Protein AF-A0A6A6AZP0-F1 (afdb_monomer_lite)

Sequence (251 aa):
MGGHAFSLKYHCPRLAPSLYNEVATRLLKQLQDLFIHAVVPPSAPEKTSFGDVDAIVCLSREADEPDLRNMKDRVKMKMGAVAAGVNKNGVLFLLRVLDGTMALSAPAFVQLDIQLCDAASQLPWTIFTIAYGDLINILKVGLYRSGLSLRPSGLFVRVPPSPEELQATAPTAANGRLLFLSNDVDAVLTFLDLDTLKYHTGFATMDELYGYAAGAKFFDAGTFADIVAGGGRDKRPNWVRFAREWLPQHH

Foldseek 3Di:
DDQCPCVVPAAQAWDFPVLLVVLQVVLQVLLVVFAVDKDFFAEAAPDGTHNATEMEGEHTPDPVDRAQVVCVVVSCVSQVFPDKDADPFHIKTKDWSPDPPDPDVDIYIHIYHYGYDYDPVLVVLQSVCCHNHCLNVLLQQQQVVVQWHDDSRAIWGFDQADPVLVPDPDPCSRRGDTHHDDSPPVVVCVQQVADPVDVVVDDNDLLRSLCRSCSGPRGDLVSLVVQVVVVHDPPGVSVCCSSPPPSVVPD

Radius of gyration: 20.27 Å; chains: 1; bounding box: 52×44×63 Å

pLDDT: mean 88.04, std 11.29, range [42.03, 98.62]

Secondary structure (DSSP, 8-state):
----SSTTTS--PPBPHHHHHHHHHHHHHHHHTTEEEEE-PPPPTT---BSEEEEEEEEESSTT---TTTTHHHHHHHHT-SEEEEETTEEEEEEE---SS---SS--EEEEEEEEES-GGGHHHHHHHHTTTTHHHHHHHHTTTTTEEEETTEEEEEEPPPHHHHHS--TTGGG-EEEEEE--HHHHHHHTT--HHHHHH--SSHHHHHHHHHTSTT--THHHHHHHHTT--TT-HHHHIIIIIIGGGT-

Structure (mmCIF, N/CA/C/O backbone):
data_AF-A0A6A6AZP0-F1
#
_entry.id   AF-A0A6A6AZP0-F1
#
loop_
_atom_site.group_PDB
_atom_site.id
_atom_site.type_symbol
_atom_site.label_atom_id
_atom_site.label_alt_id
_atom_site.label_comp_id
_atom_site.label_asym_id
_atom_site.label_entity_id
_atom_site.label_seq_id
_atom_site.pdbx_PDB_ins_code
_atom_site.Cartn_x
_atom_site.Cartn_y
_atom_site.Cartn_z
_atom_site.occupancy
_atom_site.B_iso_or_equiv
_atom_site.auth_seq_id
_atom_site.auth_comp_id
_atom_site.auth_asym_id
_atom_site.auth_atom_id
_atom_site.pdbx_PDB_model_num
ATOM 1 N N . MET A 1 1 ? 6.798 3.547 9.597 1.00 49.94 1 MET A N 1
ATOM 2 C CA . MET A 1 1 ? 6.441 3.639 11.027 1.00 49.94 1 MET A CA 1
ATOM 3 C C . MET A 1 1 ? 5.271 4.603 11.127 1.00 49.94 1 MET A C 1
ATOM 5 O O . MET A 1 1 ? 5.485 5.794 10.940 1.00 49.94 1 MET A O 1
ATOM 9 N N . GLY A 1 2 ? 4.051 4.079 11.256 1.00 63.28 2 GLY A N 1
ATOM 10 C CA . GLY A 1 2 ? 2.841 4.850 11.559 1.00 63.28 2 GLY A CA 1
ATOM 11 C C . GLY A 1 2 ? 2.441 4.687 13.035 1.00 63.28 2 GLY A C 1
ATOM 12 O O . GLY A 1 2 ? 3.233 4.151 13.818 1.00 63.28 2 GLY A O 1
ATOM 13 N N . GLY A 1 3 ? 1.272 5.198 13.433 1.00 64.19 3 GLY A N 1
ATOM 14 C CA . GLY A 1 3 ? 0.804 5.172 14.833 1.00 64.19 3 GLY A CA 1
ATOM 15 C C . GLY A 1 3 ? 1.233 6.351 15.725 1.00 64.19 3 GLY A C 1
ATOM 16 O O . GLY A 1 3 ? 1.123 6.282 16.947 1.00 64.19 3 GLY A O 1
ATOM 17 N N . HIS A 1 4 ? 1.749 7.440 15.146 1.00 80.75 4 HIS A N 1
ATOM 18 C CA . HIS A 1 4 ? 2.270 8.589 15.906 1.00 80.75 4 HIS A CA 1
ATOM 19 C C . HIS A 1 4 ? 1.291 9.763 16.051 1.00 80.75 4 HIS A C 1
ATOM 21 O O . HIS A 1 4 ? 1.605 10.737 16.734 1.00 80.75 4 HIS A O 1
ATOM 27 N N . ALA A 1 5 ? 0.108 9.715 15.430 1.00 82.56 5 ALA A N 1
ATOM 28 C CA . ALA A 1 5 ? -0.786 10.874 15.385 1.00 82.56 5 ALA A CA 1
ATOM 29 C C . ALA A 1 5 ? -1.316 11.268 16.773 1.00 82.56 5 ALA A C 1
ATOM 31 O O . ALA A 1 5 ? -1.586 12.439 17.029 1.00 82.56 5 ALA A O 1
ATOM 32 N N . PHE A 1 6 ? -1.421 10.297 17.683 1.00 84.94 6 PHE A N 1
ATOM 33 C CA . PHE A 1 6 ? -1.914 10.500 19.045 1.00 84.94 6 PHE A CA 1
ATOM 34 C C . PHE A 1 6 ? -0.852 10.264 20.130 1.00 84.94 6 PHE A C 1
ATOM 36 O O . PHE A 1 6 ? -1.129 10.491 21.309 1.00 84.94 6 PHE A O 1
ATOM 43 N N . SER A 1 7 ? 0.370 9.861 19.761 1.00 83.81 7 SER A N 1
ATOM 44 C CA . SER A 1 7 ? 1.378 9.375 20.715 1.00 83.81 7 SER A CA 1
ATOM 45 C C . SER A 1 7 ? 1.951 10.454 21.641 1.00 83.81 7 SER A C 1
ATOM 47 O O . SER A 1 7 ? 2.553 10.126 22.654 1.00 83.81 7 SER A O 1
ATOM 49 N N . LEU A 1 8 ? 1.770 11.740 21.318 1.00 85.50 8 LEU A N 1
ATOM 50 C CA . LEU A 1 8 ? 2.161 12.847 22.205 1.00 85.50 8 LEU A CA 1
ATOM 51 C C . LEU A 1 8 ? 1.249 12.976 23.432 1.00 85.50 8 LEU A C 1
ATOM 53 O O . LEU A 1 8 ? 1.670 13.509 24.454 1.00 85.50 8 LEU A O 1
ATOM 57 N N . LYS A 1 9 ? -0.006 12.525 23.324 1.00 86.50 9 LYS A N 1
ATOM 58 C CA . LYS A 1 9 ? -1.030 12.682 24.369 1.00 86.50 9 LYS A CA 1
ATOM 59 C C . LYS A 1 9 ? -1.465 11.351 24.981 1.00 86.50 9 LYS A C 1
ATOM 61 O O . LYS A 1 9 ? -1.935 11.332 26.115 1.00 86.50 9 LYS A O 1
ATOM 66 N N . TYR A 1 10 ? -1.331 10.256 24.241 1.00 86.38 10 TYR A N 1
ATOM 67 C CA . TYR A 1 10 ? -1.818 8.942 24.639 1.00 86.38 10 TYR A CA 1
ATOM 68 C C . TYR A 1 10 ? -0.700 7.906 24.588 1.00 86.38 10 TYR A C 1
ATOM 70 O O . TYR A 1 10 ? 0.164 7.942 23.712 1.00 86.38 10 TYR A O 1
ATOM 78 N N . HIS A 1 11 ? -0.742 6.955 25.521 1.00 88.62 11 HIS A N 1
ATOM 79 C CA . HIS A 1 11 ? 0.141 5.799 25.490 1.00 88.62 11 HIS A CA 1
ATOM 80 C C . HIS A 1 11 ? -0.319 4.833 24.389 1.00 88.62 11 HIS A C 1
ATOM 82 O O . HIS A 1 11 ? -1.277 4.080 24.573 1.00 88.62 11 HIS A O 1
ATOM 88 N N . CYS A 1 12 ? 0.359 4.887 23.243 1.00 88.19 12 CYS A N 1
ATOM 89 C CA . CYS A 1 12 ? 0.112 4.026 22.087 1.00 88.19 12 CYS A CA 1
ATOM 90 C C . CYS A 1 12 ? 1.249 2.999 21.947 1.00 88.19 12 CYS A C 1
ATOM 92 O O . CYS A 1 12 ? 2.192 3.241 21.185 1.00 88.19 12 CYS A O 1
ATOM 94 N N . PRO A 1 13 ? 1.240 1.898 22.724 1.00 87.94 13 PRO A N 1
ATOM 95 C CA . PRO A 1 13 ? 2.276 0.882 22.620 1.00 87.94 13 PRO A CA 1
ATOM 96 C C . PRO A 1 13 ? 2.197 0.167 21.272 1.00 87.94 13 PRO A C 1
ATOM 98 O O . PRO A 1 13 ? 1.157 0.124 20.613 1.00 87.94 13 PRO A O 1
ATOM 101 N N . ARG A 1 14 ? 3.313 -0.444 20.873 1.00 88.88 14 ARG A N 1
ATOM 102 C CA . ARG A 1 14 ? 3.309 -1.345 19.724 1.00 88.88 14 ARG A CA 1
ATOM 103 C C . ARG A 1 14 ? 2.544 -2.625 20.069 1.00 88.88 14 ARG A C 1
ATOM 105 O O . ARG A 1 14 ? 2.738 -3.179 21.146 1.00 88.88 14 ARG A O 1
ATOM 112 N N . LEU A 1 15 ? 1.732 -3.116 19.140 1.00 88.88 15 LEU A N 1
ATOM 113 C CA . LEU A 1 15 ? 0.964 -4.348 19.291 1.00 88.88 15 LEU A CA 1
ATOM 114 C C . LEU A 1 15 ? 1.774 -5.563 18.840 1.00 88.88 15 LEU A C 1
ATOM 116 O O . LEU A 1 15 ? 2.463 -5.508 17.817 1.00 88.88 15 LEU A O 1
ATOM 120 N N . ALA A 1 16 ? 1.630 -6.664 19.576 1.00 90.94 16 ALA A N 1
ATOM 121 C CA . ALA A 1 16 ? 2.033 -7.991 19.126 1.00 90.94 16 ALA A CA 1
ATOM 122 C C . ALA A 1 16 ? 1.059 -8.516 18.045 1.00 90.94 16 ALA A C 1
ATOM 124 O O . ALA A 1 16 ? -0.083 -8.051 17.985 1.00 90.94 16 ALA A O 1
ATOM 125 N N . PRO A 1 17 ? 1.458 -9.500 17.215 1.00 91.38 17 PRO A N 1
ATOM 126 C CA . PRO A 1 17 ? 0.628 -9.988 16.110 1.00 91.38 17 PRO A CA 1
ATOM 127 C C . PRO A 1 17 ? -0.756 -10.503 16.533 1.00 91.38 17 PRO A C 1
ATOM 129 O O . PRO A 1 17 ? -1.742 -10.213 15.864 1.00 91.38 17 PRO A O 1
ATOM 132 N N . SER A 1 18 ? -0.854 -11.222 17.656 1.00 89.62 18 SER A N 1
ATOM 133 C CA . SER A 1 18 ? -2.131 -11.748 18.163 1.00 89.62 18 SER A CA 1
ATOM 134 C C . SER A 1 18 ? -3.125 -10.630 18.483 1.00 89.62 18 SER A C 1
ATOM 136 O O . SER A 1 18 ? -4.248 -10.643 17.984 1.00 89.62 18 SER A O 1
ATOM 138 N N . LEU A 1 19 ? -2.682 -9.626 19.244 1.00 87.50 19 LEU A N 1
ATOM 139 C CA . LEU A 1 19 ? -3.499 -8.474 19.618 1.00 87.50 19 LEU A CA 1
ATOM 140 C C . LEU A 1 19 ? -3.845 -7.602 18.402 1.00 87.50 19 LEU A C 1
ATOM 142 O O . LEU A 1 19 ? -4.977 -7.140 18.277 1.00 87.50 19 LEU A O 1
ATOM 146 N N . TYR A 1 20 ? -2.900 -7.406 17.476 1.00 91.56 20 TYR A N 1
ATOM 147 C CA . TYR A 1 20 ? -3.172 -6.722 16.209 1.00 91.56 20 TYR A CA 1
ATOM 148 C C . TYR A 1 20 ? -4.298 -7.416 15.431 1.00 91.56 20 TYR A C 1
ATOM 150 O O . TYR A 1 20 ? -5.246 -6.752 15.016 1.00 91.56 20 TYR A O 1
ATOM 158 N N . ASN A 1 21 ? -4.234 -8.744 15.287 1.00 91.44 21 ASN A N 1
ATOM 159 C CA . ASN A 1 21 ? -5.238 -9.521 14.558 1.00 91.44 21 ASN A CA 1
ATOM 160 C C . ASN A 1 21 ? -6.613 -9.481 15.237 1.00 91.44 21 ASN A C 1
ATOM 162 O O . ASN A 1 21 ? -7.632 -9.367 14.552 1.00 91.44 21 ASN A O 1
ATOM 166 N N . GLU A 1 22 ? -6.658 -9.533 16.569 1.00 89.12 22 GLU A N 1
ATOM 167 C CA . GLU A 1 22 ? -7.902 -9.401 17.330 1.00 89.12 22 GLU A CA 1
ATOM 168 C C . GLU A 1 22 ? -8.544 -8.023 17.114 1.00 89.12 22 GLU A C 1
ATOM 170 O O . GLU A 1 22 ? -9.727 -7.920 16.767 1.00 89.12 22 GLU A O 1
ATOM 175 N N . VAL A 1 23 ? -7.749 -6.956 17.249 1.00 88.38 23 VAL A N 1
ATOM 176 C CA . VAL A 1 23 ? -8.202 -5.581 17.016 1.00 88.38 23 VAL A CA 1
ATOM 177 C C . VAL A 1 23 ? -8.671 -5.413 15.570 1.00 88.38 23 VAL A C 1
ATOM 179 O O . VAL A 1 23 ? -9.781 -4.927 15.359 1.00 88.38 23 VAL A O 1
ATOM 182 N N . ALA A 1 24 ? -7.885 -5.855 14.587 1.00 92.00 24 ALA A N 1
ATOM 183 C CA . ALA A 1 24 ? -8.224 -5.775 13.169 1.00 92.00 24 ALA A CA 1
ATOM 184 C C . ALA A 1 24 ? -9.531 -6.515 12.847 1.00 92.00 24 ALA A C 1
ATOM 186 O O . ALA A 1 24 ? -10.402 -5.952 12.188 1.00 92.00 24 ALA A O 1
ATOM 187 N N . THR A 1 25 ? -9.719 -7.729 13.373 1.00 92.06 25 THR A N 1
ATOM 188 C CA . THR A 1 25 ? -10.940 -8.531 13.165 1.00 92.06 25 THR A CA 1
ATOM 189 C C . THR A 1 25 ? -12.173 -7.835 13.736 1.00 92.06 25 THR A C 1
ATOM 191 O O . THR A 1 25 ? -13.203 -7.717 13.067 1.00 92.06 25 THR A O 1
ATOM 194 N N . ARG A 1 26 ? -12.071 -7.332 14.972 1.00 89.25 26 ARG A N 1
ATOM 195 C CA . ARG A 1 26 ? -13.163 -6.604 15.630 1.00 89.25 26 ARG A CA 1
ATOM 196 C C . ARG A 1 26 ? -13.534 -5.334 14.864 1.00 89.25 26 ARG A C 1
ATOM 198 O O . ARG A 1 26 ? -14.717 -5.078 14.646 1.00 89.25 26 ARG A O 1
ATOM 205 N N . LEU A 1 27 ? -12.530 -4.559 14.458 1.00 88.00 27 LEU A N 1
ATOM 206 C CA . LEU A 1 27 ? -12.708 -3.318 13.706 1.00 88.00 27 LEU A CA 1
ATOM 207 C C . LEU A 1 27 ? -13.332 -3.569 12.339 1.00 88.00 27 LEU A C 1
ATOM 209 O O . LEU A 1 27 ? -14.283 -2.889 11.966 1.00 88.00 27 LEU A O 1
ATOM 213 N N . LEU A 1 28 ? -12.842 -4.577 11.620 1.00 92.56 28 LEU A N 1
ATOM 214 C CA . LEU A 1 28 ? -13.352 -4.939 10.307 1.00 92.56 28 LEU A CA 1
ATOM 215 C C . LEU A 1 28 ? -14.853 -5.241 10.361 1.00 92.56 28 LEU A C 1
ATOM 217 O O . LEU A 1 28 ? -15.609 -4.703 9.555 1.00 92.56 28 LEU A O 1
ATOM 221 N N . LYS A 1 29 ? -15.299 -6.006 11.365 1.00 92.12 29 LYS A N 1
ATOM 222 C CA . LYS A 1 29 ? -16.724 -6.293 11.581 1.00 92.12 29 LYS A CA 1
ATOM 223 C C . LYS A 1 29 ? -17.544 -5.019 11.809 1.00 92.12 29 LYS A C 1
ATOM 225 O O . LYS A 1 29 ? -18.606 -4.861 11.221 1.00 92.12 29 LYS A O 1
ATOM 230 N N . GLN A 1 30 ? -17.049 -4.091 12.630 1.00 91.75 30 GLN A N 1
ATOM 231 C CA . GLN A 1 30 ? -17.740 -2.820 12.886 1.00 91.75 30 GLN A CA 1
ATOM 232 C C . GLN A 1 30 ? -17.806 -1.921 11.644 1.00 91.75 30 GLN A C 1
ATOM 234 O O . GLN A 1 30 ? -18.802 -1.229 11.449 1.00 91.75 30 GLN A O 1
ATOM 239 N N . LEU A 1 31 ? -16.766 -1.925 10.807 1.00 92.44 31 LEU A N 1
ATOM 240 C CA . LEU A 1 31 ? -16.740 -1.154 9.564 1.00 92.44 31 LEU A CA 1
ATOM 241 C C . LEU A 1 31 ? -17.665 -1.750 8.498 1.00 92.44 31 LEU A C 1
ATOM 243 O O . LEU A 1 31 ? -18.302 -0.994 7.773 1.00 92.44 31 LEU A O 1
ATOM 247 N N . GLN A 1 32 ? -17.804 -3.076 8.435 1.00 94.12 32 GLN A N 1
ATOM 248 C CA . GLN A 1 32 ? -18.726 -3.753 7.511 1.00 94.12 32 GLN A CA 1
ATOM 249 C C . GLN A 1 32 ? -20.207 -3.443 7.790 1.00 94.12 32 GLN A C 1
ATOM 251 O O . GLN A 1 32 ? -21.024 -3.515 6.868 1.00 94.12 32 GLN A O 1
ATOM 256 N N . ASP A 1 33 ? -20.552 -3.045 9.019 1.00 92.19 33 ASP A N 1
ATOM 257 C CA . ASP A 1 33 ? -21.890 -2.537 9.353 1.00 92.19 33 ASP A CA 1
ATOM 258 C C . ASP A 1 33 ? -22.171 -1.162 8.721 1.00 92.19 33 ASP A C 1
ATOM 260 O O . ASP A 1 33 ? -23.329 -0.818 8.499 1.00 92.19 33 ASP A O 1
ATOM 264 N N . LEU A 1 34 ? -21.130 -0.361 8.460 1.00 91.06 34 LEU A N 1
ATOM 265 C CA . LEU A 1 34 ? -21.243 1.018 7.964 1.00 91.06 34 LEU A CA 1
ATOM 266 C C . LEU A 1 34 ? -20.948 1.135 6.462 1.00 91.06 34 LEU A C 1
ATOM 268 O O . LEU A 1 34 ? -21.502 1.999 5.787 1.00 91.06 34 LEU A O 1
ATOM 272 N N . PHE A 1 35 ? -20.096 0.259 5.931 1.00 92.38 35 PHE A N 1
ATOM 273 C CA . PHE A 1 35 ? -19.616 0.295 4.552 1.00 92.38 35 PHE A CA 1
ATOM 274 C C . PHE A 1 35 ? -19.885 -1.032 3.842 1.00 92.38 35 PHE A C 1
ATOM 276 O O . PHE A 1 35 ? -19.859 -2.105 4.451 1.00 92.38 35 PHE A O 1
ATOM 283 N N . ILE A 1 36 ? -20.144 -0.971 2.534 1.00 92.75 36 ILE A N 1
ATOM 284 C CA . ILE A 1 36 ? -20.329 -2.166 1.702 1.00 92.75 36 ILE A CA 1
ATOM 285 C C . ILE A 1 36 ? -19.023 -2.954 1.639 1.00 92.75 36 ILE A C 1
ATOM 287 O O . ILE A 1 36 ? -19.036 -4.178 1.779 1.00 92.75 36 ILE A O 1
ATOM 291 N N . HIS A 1 37 ? -17.899 -2.251 1.491 1.00 94.25 37 HIS A N 1
ATOM 292 C CA . HIS A 1 37 ? -16.574 -2.846 1.532 1.00 94.25 37 HIS A CA 1
ATOM 293 C C . HIS A 1 37 ? -15.761 -2.258 2.680 1.00 94.25 37 HIS A C 1
ATOM 295 O O . HIS A 1 37 ? -15.653 -1.042 2.833 1.00 94.25 37 HIS A O 1
ATOM 301 N N . ALA A 1 38 ? -15.130 -3.139 3.444 1.00 95.19 38 ALA A N 1
ATOM 302 C CA . ALA A 1 38 ? -14.080 -2.803 4.387 1.00 95.19 38 ALA A CA 1
ATOM 303 C C . ALA A 1 38 ? -13.010 -3.892 4.291 1.00 95.19 38 ALA A C 1
ATOM 305 O O . ALA A 1 38 ? -13.348 -5.075 4.203 1.00 95.19 38 ALA A O 1
ATOM 306 N N . VAL A 1 39 ? -11.739 -3.497 4.269 1.00 95.81 39 VAL A N 1
ATOM 307 C CA . VAL A 1 39 ? -10.588 -4.397 4.135 1.00 95.81 39 VAL A CA 1
ATOM 308 C C . VAL A 1 39 ? -9.448 -3.901 5.014 1.00 95.81 39 VAL A C 1
ATOM 310 O O . VAL A 1 39 ? -9.155 -2.709 5.043 1.00 95.81 39 VAL A O 1
ATOM 313 N N . VAL A 1 40 ? -8.768 -4.834 5.679 1.00 95.75 40 VAL A N 1
ATOM 314 C CA . VAL A 1 40 ? -7.440 -4.616 6.265 1.00 95.75 40 VAL A CA 1
ATOM 315 C C . VAL A 1 40 ? -6.416 -5.212 5.292 1.00 95.75 40 VAL A C 1
ATOM 317 O O . VAL A 1 40 ? -6.441 -6.426 5.078 1.00 95.75 40 VAL A O 1
ATOM 320 N N . PRO A 1 41 ? -5.562 -4.399 4.645 1.00 94.69 41 PRO A N 1
ATOM 321 C CA . PRO A 1 41 ? -4.562 -4.904 3.710 1.00 94.69 41 PRO A CA 1
ATOM 322 C C . PRO A 1 41 ? -3.549 -5.834 4.396 1.00 94.69 41 PRO A C 1
ATOM 324 O O . PRO A 1 41 ? -3.213 -5.617 5.565 1.00 94.69 41 PRO A O 1
ATOM 327 N N . PRO A 1 42 ? -2.984 -6.817 3.672 1.00 94.00 42 PRO A N 1
ATOM 328 C CA . PRO A 1 42 ? -1.895 -7.634 4.190 1.00 94.00 42 PRO A CA 1
ATOM 329 C C . PRO A 1 42 ? -0.711 -6.773 4.639 1.00 94.00 42 PRO A C 1
ATOM 331 O O . PRO A 1 42 ? -0.244 -5.893 3.912 1.00 94.00 42 PRO A O 1
ATOM 334 N N . SER A 1 43 ? -0.195 -7.040 5.836 1.00 93.38 43 SER A N 1
ATOM 335 C CA . SER A 1 43 ? 1.053 -6.435 6.306 1.00 93.38 43 SER A CA 1
ATOM 336 C C . SER A 1 43 ? 2.274 -7.089 5.652 1.00 93.38 43 SER A C 1
ATOM 338 O O . SER A 1 43 ? 2.185 -8.162 5.065 1.00 93.38 43 SER A O 1
ATOM 340 N N . ALA A 1 44 ? 3.436 -6.440 5.762 1.00 92.56 44 ALA A N 1
ATOM 341 C CA . ALA A 1 44 ? 4.701 -7.072 5.390 1.00 92.56 44 ALA A CA 1
ATOM 342 C C . ALA A 1 44 ? 4.905 -8.392 6.172 1.00 92.56 44 ALA A C 1
ATOM 344 O O . ALA A 1 44 ? 4.542 -8.436 7.356 1.00 92.56 44 ALA A O 1
ATOM 345 N N . PRO A 1 45 ? 5.480 -9.434 5.544 1.00 93.94 45 PRO A N 1
ATOM 346 C CA . PRO A 1 45 ? 5.769 -10.698 6.212 1.00 93.94 45 PRO A CA 1
ATOM 347 C C . PRO A 1 45 ? 6.746 -10.496 7.374 1.00 93.94 45 PRO A C 1
ATOM 349 O O . PRO A 1 45 ? 7.443 -9.484 7.452 1.00 93.94 45 PRO A O 1
ATOM 352 N N . GLU A 1 46 ? 6.757 -11.442 8.315 1.00 92.88 46 GLU A N 1
ATOM 353 C CA . GLU A 1 46 ? 7.639 -11.441 9.500 1.00 92.88 46 GLU A CA 1
ATOM 354 C C . GLU A 1 46 ? 7.487 -10.221 10.433 1.00 92.88 46 GLU A C 1
ATOM 356 O O . GLU A 1 46 ? 8.256 -10.050 11.380 1.00 92.88 46 GLU A O 1
ATOM 361 N N . LYS A 1 47 ? 6.490 -9.354 10.215 1.00 90.44 47 LYS A N 1
ATOM 362 C CA . LYS A 1 47 ? 6.258 -8.181 11.060 1.00 90.44 47 LYS A CA 1
ATOM 363 C C . LYS A 1 47 ? 5.792 -8.622 12.450 1.00 90.44 47 LYS A C 1
ATOM 365 O O . LYS A 1 47 ? 4.665 -9.066 12.641 1.00 90.44 47 LYS A O 1
ATOM 370 N N . THR A 1 48 ? 6.658 -8.441 13.443 1.00 91.00 48 THR A N 1
ATOM 371 C CA . THR A 1 48 ? 6.411 -8.826 14.844 1.00 91.00 48 THR A CA 1
ATOM 372 C C . THR A 1 48 ? 5.800 -7.711 15.695 1.00 91.00 48 THR A C 1
ATOM 374 O O . THR A 1 48 ? 5.493 -7.920 16.866 1.00 91.00 48 THR A O 1
ATOM 377 N N . SER A 1 49 ? 5.641 -6.508 15.137 1.00 90.50 49 SER A N 1
ATOM 378 C CA . SER A 1 49 ? 5.256 -5.313 15.887 1.00 90.50 49 SER A CA 1
ATOM 379 C C . SER A 1 49 ? 4.480 -4.319 15.021 1.00 90.50 49 SER A C 1
ATOM 381 O O . SER A 1 49 ? 4.944 -3.934 13.941 1.00 90.50 49 SER A O 1
ATOM 383 N N . PHE A 1 50 ? 3.344 -3.823 15.517 1.00 91.38 50 PHE A N 1
ATOM 384 C CA . PHE A 1 50 ? 2.419 -2.934 14.793 1.00 91.38 50 PHE A CA 1
ATOM 385 C C . PHE A 1 50 ? 2.165 -1.646 15.582 1.00 91.38 50 PHE A C 1
ATOM 387 O O . PHE A 1 50 ? 2.092 -1.687 16.801 1.00 91.38 50 PHE A O 1
ATOM 394 N N . GLY A 1 51 ? 2.094 -0.489 14.920 1.00 89.38 51 GLY A N 1
ATOM 395 C CA . GLY A 1 51 ? 1.831 0.800 15.595 1.00 89.38 51 GLY A CA 1
ATOM 396 C C . GLY A 1 51 ? 0.394 1.273 15.440 1.00 89.38 51 GLY A C 1
ATOM 397 O O . GLY A 1 51 ? -0.103 2.062 16.235 1.00 89.38 51 GLY A O 1
ATOM 398 N N . ASP A 1 52 ? -0.242 0.774 14.398 1.00 91.06 52 ASP A N 1
ATOM 399 C CA . ASP A 1 52 ? -1.527 1.164 13.875 1.00 91.06 52 ASP A CA 1
ATOM 400 C C . ASP A 1 52 ? -2.160 -0.027 13.156 1.00 91.06 52 ASP A C 1
ATOM 402 O O . ASP A 1 52 ? -1.493 -1.015 12.821 1.00 91.06 52 ASP A O 1
ATOM 406 N N . VAL A 1 53 ? -3.467 0.082 12.945 1.00 92.25 53 VAL A N 1
ATOM 407 C CA . VAL A 1 53 ? -4.239 -0.775 12.052 1.00 92.25 53 VAL A CA 1
ATOM 408 C C . VAL A 1 53 ? -4.660 0.073 10.863 1.00 92.25 53 VAL A C 1
ATOM 410 O O . VAL A 1 53 ? -5.404 1.031 11.035 1.00 92.25 53 VAL A O 1
ATOM 413 N N . ASP A 1 54 ? -4.189 -0.271 9.670 1.00 93.06 54 ASP A N 1
ATOM 414 C CA . ASP A 1 54 ? -4.644 0.342 8.425 1.00 93.06 54 ASP A CA 1
ATOM 415 C C . ASP A 1 54 ? -5.906 -0.370 7.923 1.00 93.06 54 ASP A C 1
ATOM 417 O O . ASP A 1 54 ? -5.964 -1.601 7.881 1.00 93.06 54 ASP A O 1
ATOM 421 N N . ALA A 1 55 ? -6.910 0.393 7.504 1.00 94.94 55 ALA A N 1
ATOM 422 C CA . ALA A 1 55 ? -8.108 -0.131 6.864 1.00 94.94 55 ALA A CA 1
ATOM 423 C C . ALA A 1 55 ? -8.500 0.730 5.661 1.00 94.94 55 ALA A C 1
ATOM 425 O O . ALA A 1 55 ? -8.333 1.949 5.660 1.00 94.94 55 ALA A O 1
ATOM 426 N N . ILE A 1 56 ? -9.071 0.092 4.644 1.00 94.62 56 ILE A N 1
ATOM 427 C CA . ILE A 1 56 ? -9.717 0.768 3.522 1.00 94.62 56 ILE A CA 1
ATOM 428 C C . ILE A 1 56 ? -11.208 0.479 3.603 1.00 94.62 56 ILE A C 1
ATOM 430 O O . ILE A 1 56 ? -11.609 -0.678 3.736 1.00 94.62 56 ILE A O 1
ATOM 434 N N . VAL A 1 57 ? -12.024 1.519 3.485 1.00 93.50 57 VAL A N 1
ATOM 435 C CA . VAL A 1 57 ? -13.477 1.401 3.346 1.00 93.50 57 VAL A CA 1
ATOM 436 C C . VAL A 1 57 ? -13.927 1.966 2.007 1.00 93.50 57 VAL A C 1
ATOM 438 O O . VAL A 1 57 ? -13.310 2.888 1.478 1.00 93.50 57 VAL A O 1
ATOM 441 N N . CYS A 1 58 ? -14.990 1.407 1.441 1.00 91.62 58 CYS A N 1
ATOM 442 C CA . CYS A 1 58 ? -15.567 1.868 0.184 1.00 91.62 58 CYS A CA 1
ATOM 443 C C . CYS A 1 58 ? -17.085 1.700 0.208 1.00 91.62 58 CYS A C 1
ATOM 445 O O . CYS A 1 58 ? -17.583 0.679 0.691 1.00 91.62 58 CYS A O 1
ATOM 447 N N . LEU A 1 59 ? -17.778 2.691 -0.364 1.00 88.38 59 LEU A N 1
ATOM 448 C CA . LEU A 1 59 ? -19.234 2.802 -0.452 1.00 88.38 59 LEU A CA 1
ATOM 449 C C . LEU A 1 59 ? -19.918 2.743 0.922 1.00 88.38 59 LEU A C 1
ATOM 451 O O . LEU A 1 59 ? -20.107 1.671 1.500 1.00 88.38 59 LEU A O 1
ATOM 455 N N . SER A 1 60 ? -20.323 3.905 1.435 1.00 88.50 60 SER A N 1
ATOM 456 C CA . SER A 1 60 ? -21.205 3.966 2.603 1.00 88.50 60 SER A CA 1
ATOM 457 C C . SER A 1 60 ? -22.496 3.190 2.333 1.00 88.50 60 SER A C 1
ATOM 459 O O . SER A 1 60 ? -23.028 3.214 1.221 1.00 88.50 60 SER A O 1
ATOM 461 N N . ARG A 1 61 ? -23.000 2.483 3.348 1.00 88.44 61 ARG A N 1
ATOM 462 C CA . ARG A 1 61 ? -24.327 1.846 3.288 1.00 88.44 61 ARG A CA 1
ATOM 463 C C . ARG A 1 61 ? -25.461 2.862 3.422 1.00 88.44 61 ARG A C 1
ATOM 465 O O . ARG A 1 61 ? -26.597 2.543 3.083 1.00 88.44 61 ARG A O 1
ATOM 472 N N . GLU A 1 62 ? -25.152 4.063 3.894 1.00 81.19 62 GLU A N 1
ATOM 473 C CA . GLU A 1 62 ? -26.065 5.199 3.953 1.00 81.19 62 GLU A CA 1
ATOM 474 C C . GLU A 1 62 ? -25.865 6.044 2.687 1.00 81.19 62 GLU A C 1
ATOM 476 O O . GLU A 1 62 ? -24.771 6.545 2.420 1.00 81.19 62 GLU A O 1
ATOM 481 N N . ALA A 1 63 ? -26.908 6.139 1.860 1.00 67.06 63 ALA A N 1
ATOM 482 C CA . ALA A 1 63 ? -26.825 6.720 0.518 1.00 67.06 63 ALA A CA 1
ATOM 483 C C . ALA A 1 63 ? -26.587 8.243 0.507 1.00 67.06 63 ALA A C 1
ATOM 485 O O . ALA A 1 63 ? -26.161 8.793 -0.507 1.00 67.06 63 ALA A O 1
ATOM 486 N N . ASP A 1 64 ? -26.878 8.921 1.613 1.00 72.69 64 ASP A N 1
ATOM 487 C CA . ASP A 1 64 ? -26.800 10.370 1.791 1.00 72.69 64 ASP A CA 1
ATOM 488 C C . ASP A 1 64 ? -25.413 10.875 2.223 1.00 72.69 64 ASP A C 1
ATOM 490 O O . ASP A 1 64 ? -25.115 12.058 2.047 1.00 72.69 64 ASP A O 1
ATOM 494 N N . GLU A 1 65 ? -24.532 10.004 2.719 1.00 70.25 65 GLU A N 1
ATOM 495 C CA . GLU A 1 65 ? -23.210 10.403 3.205 1.00 70.25 65 GLU A CA 1
ATOM 496 C C . GLU A 1 65 ? -22.088 9.463 2.725 1.00 70.25 65 GLU A C 1
ATOM 498 O O . GLU A 1 65 ? -21.677 8.552 3.445 1.00 70.25 65 GLU A O 1
ATOM 503 N N . PRO A 1 66 ? -21.532 9.683 1.517 1.00 70.06 66 PRO A N 1
ATOM 504 C CA . PRO A 1 66 ? -20.424 8.873 1.003 1.00 70.06 66 PRO A CA 1
ATOM 505 C C . PRO A 1 66 ? -19.047 9.267 1.571 1.00 70.06 66 PRO A C 1
ATOM 507 O O . PRO A 1 66 ? -18.098 8.495 1.445 1.00 70.06 66 PRO A O 1
ATOM 510 N N . ASP A 1 67 ? -18.908 10.455 2.172 1.00 80.50 67 ASP A N 1
ATOM 511 C CA . ASP A 1 67 ? -17.623 10.979 2.654 1.00 80.50 67 ASP A CA 1
ATOM 512 C C . ASP A 1 67 ? -17.320 10.526 4.092 1.00 80.50 67 ASP A C 1
ATOM 514 O O . ASP A 1 67 ? -17.936 10.978 5.062 1.00 80.50 67 ASP A O 1
ATOM 518 N N . LEU A 1 68 ? -16.286 9.693 4.240 1.00 82.94 68 LEU A N 1
ATOM 519 C CA . LEU A 1 68 ? -15.757 9.229 5.525 1.00 82.94 68 LEU A CA 1
ATOM 520 C C . LEU A 1 68 ? -15.450 10.373 6.507 1.00 82.94 68 LEU A C 1
ATOM 522 O O . LEU A 1 68 ? -15.568 10.189 7.720 1.00 82.94 68 LEU A O 1
ATOM 526 N N . ARG A 1 69 ? -15.049 11.555 6.021 1.00 86.31 69 ARG A N 1
ATOM 527 C CA . ARG A 1 69 ? -14.770 12.720 6.875 1.00 86.31 69 ARG A CA 1
ATOM 528 C C . ARG A 1 69 ? -16.039 13.269 7.515 1.00 86.31 69 ARG A C 1
ATOM 530 O O . ARG A 1 69 ? -15.986 13.642 8.687 1.00 86.31 69 ARG A O 1
ATOM 537 N N . ASN A 1 70 ? -17.155 13.256 6.790 1.00 86.31 70 ASN A N 1
ATOM 538 C CA . ASN A 1 70 ? -18.463 13.647 7.317 1.00 86.31 70 ASN A CA 1
ATOM 539 C C . ASN A 1 70 ? -19.000 12.575 8.275 1.00 86.31 70 ASN A C 1
ATOM 541 O O . ASN A 1 70 ? -19.467 12.895 9.366 1.00 86.31 70 ASN A O 1
ATOM 545 N N . MET A 1 71 ? -18.780 11.296 7.953 1.00 86.12 71 MET A N 1
ATOM 546 C CA . MET A 1 71 ? -19.163 10.171 8.813 1.00 86.12 71 MET A CA 1
ATOM 547 C C . MET A 1 71 ? -18.277 10.006 10.063 1.00 86.12 71 MET A C 1
ATOM 549 O O . MET A 1 71 ? -18.575 9.166 10.916 1.00 86.12 71 MET A O 1
ATOM 553 N N . LYS A 1 72 ? -17.186 10.777 10.204 1.00 90.44 72 LYS A N 1
ATOM 554 C CA . LYS A 1 72 ? -16.163 10.616 11.256 1.00 90.44 72 LYS A CA 1
ATOM 555 C C . LYS A 1 72 ? -16.767 10.463 12.650 1.00 90.44 72 LYS A C 1
ATOM 557 O O . LYS A 1 72 ? -16.363 9.562 13.378 1.00 90.44 72 LYS A O 1
ATOM 562 N N . ASP A 1 73 ? -17.701 11.323 13.051 1.00 89.88 73 ASP A N 1
ATOM 563 C CA . ASP A 1 73 ? -18.236 11.286 14.418 1.00 89.88 73 ASP A CA 1
ATOM 564 C C . ASP A 1 73 ? -19.141 10.063 14.659 1.00 89.88 73 ASP A C 1
ATOM 566 O O . ASP A 1 73 ? -19.087 9.468 15.740 1.00 89.88 73 ASP A O 1
ATOM 570 N N . ARG A 1 74 ? -19.878 9.600 13.637 1.00 88.00 74 ARG A N 1
ATOM 571 C CA . ARG A 1 74 ? -20.647 8.343 13.697 1.00 88.00 74 ARG A CA 1
ATOM 572 C C . ARG A 1 74 ? -19.732 7.127 13.760 1.00 88.00 74 ARG A C 1
ATOM 574 O O . ARG A 1 74 ? -19.905 6.269 14.623 1.00 88.00 74 ARG A O 1
ATOM 581 N N . VAL A 1 75 ? -18.717 7.085 12.898 1.00 90.44 75 VAL A N 1
ATOM 582 C CA . VAL A 1 75 ? -17.699 6.025 12.869 1.00 90.44 75 VAL A CA 1
ATOM 583 C C . VAL A 1 75 ? -16.963 5.969 14.215 1.00 90.44 75 VAL A C 1
ATOM 585 O O . VAL A 1 75 ? -16.841 4.899 14.813 1.00 90.44 75 VAL A O 1
ATOM 588 N N . LYS A 1 76 ? -16.581 7.129 14.771 1.00 91.94 76 LYS A N 1
ATOM 589 C CA . LYS A 1 76 ? -15.996 7.256 16.115 1.00 91.94 76 LYS A CA 1
ATOM 590 C C . LYS A 1 76 ? -16.910 6.652 17.186 1.00 91.94 76 LYS A C 1
ATOM 592 O O . LYS A 1 76 ? -16.434 5.869 18.007 1.00 91.94 76 LYS A O 1
ATOM 597 N N . MET A 1 77 ? -18.199 7.002 17.179 1.00 89.69 77 MET A N 1
ATOM 598 C CA . MET A 1 77 ? -19.181 6.507 18.150 1.00 89.69 77 MET A CA 1
ATOM 599 C C . MET A 1 77 ? -19.378 4.989 18.038 1.00 89.69 77 MET A C 1
ATOM 601 O O . MET A 1 77 ? -19.266 4.290 19.043 1.00 89.69 77 MET A O 1
ATOM 605 N N . LYS A 1 78 ? -19.597 4.465 16.824 1.00 88.31 78 LYS A N 1
ATOM 606 C CA . LYS A 1 78 ? -19.797 3.029 16.555 1.00 88.31 78 LYS A CA 1
ATOM 607 C C . LYS A 1 78 ? -18.601 2.184 17.002 1.00 88.31 78 LYS A C 1
ATOM 609 O O . LYS A 1 78 ? -18.789 1.102 17.554 1.00 88.31 78 LYS A O 1
ATOM 614 N N . MET A 1 79 ? -17.382 2.681 16.790 1.00 87.38 79 MET A N 1
ATOM 615 C CA . MET A 1 79 ? -16.153 1.984 17.181 1.00 87.38 79 MET A CA 1
ATOM 616 C C . MET A 1 79 ? -15.773 2.184 18.656 1.00 87.38 79 MET A C 1
ATOM 618 O O . MET A 1 79 ? -14.829 1.556 19.136 1.00 87.38 79 MET A O 1
ATOM 622 N N . GLY A 1 80 ? -16.474 3.056 19.391 1.00 88.50 80 GLY A N 1
ATOM 623 C CA . GLY A 1 80 ? -16.099 3.423 20.759 1.00 88.50 80 GLY A CA 1
ATOM 624 C C . GLY A 1 80 ? -14.737 4.124 20.832 1.00 88.50 80 GLY A C 1
ATOM 625 O O . GLY A 1 80 ? -13.999 3.964 21.806 1.00 88.50 80 GLY A O 1
ATOM 626 N N . ALA A 1 81 ? -14.367 4.865 19.784 1.00 90.69 81 ALA A N 1
ATOM 627 C CA . ALA A 1 81 ? -13.096 5.570 19.720 1.00 90.69 81 ALA A CA 1
ATOM 628 C C . ALA A 1 81 ? -13.107 6.808 20.633 1.00 90.69 81 ALA A C 1
ATOM 630 O O . ALA A 1 81 ? -14.047 7.605 20.649 1.00 90.69 81 ALA A O 1
ATOM 631 N N . VAL A 1 82 ? -12.025 7.005 21.384 1.00 91.88 82 VAL A N 1
ATOM 632 C CA . VAL A 1 82 ? -11.892 8.110 22.347 1.00 91.88 82 VAL A CA 1
ATOM 633 C C . VAL A 1 82 ? -11.495 9.420 21.666 1.00 91.88 82 VAL A C 1
ATOM 635 O O . VAL A 1 82 ? -11.859 10.506 22.120 1.00 91.88 82 VAL A O 1
ATOM 638 N N . ALA A 1 83 ? -10.802 9.331 20.532 1.00 91.75 83 ALA A N 1
ATOM 639 C CA . ALA A 1 83 ? -10.399 10.471 19.722 1.00 91.75 83 ALA A CA 1
ATOM 640 C C . ALA A 1 83 ? -10.511 10.139 18.231 1.00 91.75 83 ALA A C 1
ATOM 642 O O . ALA A 1 83 ? -10.495 8.974 17.837 1.00 91.75 83 ALA A O 1
ATOM 643 N N . ALA A 1 84 ? -10.638 11.185 17.421 1.00 93.00 84 ALA A N 1
ATOM 644 C CA . ALA A 1 84 ? -10.598 11.095 15.972 1.00 93.00 84 ALA A CA 1
ATOM 645 C C . ALA A 1 84 ? -9.869 12.319 15.403 1.00 93.00 84 ALA A C 1
ATOM 647 O O . ALA A 1 84 ? -9.917 13.400 15.994 1.00 93.00 84 ALA A O 1
ATOM 648 N N . GLY A 1 85 ? -9.213 12.149 14.262 1.00 90.38 85 GLY A N 1
ATOM 649 C CA . GLY A 1 85 ? -8.509 13.192 13.523 1.00 90.38 85 GLY A CA 1
ATOM 650 C C . GLY A 1 85 ? -8.632 12.955 12.023 1.00 90.38 85 GLY A C 1
ATOM 651 O O . GLY A 1 85 ? -9.050 11.888 11.593 1.00 90.38 85 GLY A O 1
ATOM 652 N N . VAL A 1 86 ? -8.277 13.944 11.212 1.00 89.19 86 VAL A N 1
ATOM 653 C CA . VAL A 1 86 ? -8.291 13.825 9.748 1.00 89.19 86 VAL A CA 1
ATOM 654 C C . VAL A 1 86 ? -6.872 14.027 9.242 1.00 89.19 86 VAL A C 1
ATOM 656 O O . VAL A 1 86 ? -6.158 14.902 9.730 1.00 89.19 86 VAL A O 1
ATOM 659 N N . ASN A 1 87 ? -6.457 13.220 8.270 1.00 83.56 87 ASN A N 1
ATOM 660 C CA . ASN A 1 87 ? -5.201 13.406 7.559 1.00 83.56 87 ASN A CA 1
ATOM 661 C C . ASN A 1 87 ? -5.458 13.521 6.044 1.00 83.56 87 ASN A C 1
ATOM 663 O O . ASN A 1 87 ? -6.595 13.487 5.564 1.00 83.56 87 ASN A O 1
ATOM 667 N N . LYS A 1 88 ? -4.384 13.682 5.268 1.00 79.69 88 LYS A N 1
ATOM 668 C CA . LYS A 1 88 ? -4.466 13.816 3.806 1.00 79.69 88 LYS A CA 1
ATOM 669 C C . LYS A 1 88 ? -5.094 12.611 3.089 1.00 79.69 88 LYS A C 1
ATOM 671 O O . LYS A 1 88 ? -5.651 12.798 2.019 1.00 79.69 88 LYS A O 1
ATOM 676 N N . ASN A 1 89 ? -5.002 11.417 3.669 1.00 75.12 89 ASN A N 1
ATOM 677 C CA . ASN A 1 89 ? -5.387 10.150 3.049 1.00 75.12 89 ASN A CA 1
ATOM 678 C C . ASN A 1 89 ? -6.681 9.563 3.641 1.00 75.12 89 ASN A C 1
ATOM 680 O O . ASN A 1 89 ? -7.168 8.560 3.137 1.00 75.12 89 ASN A O 1
ATOM 684 N N . GLY A 1 90 ? -7.230 10.145 4.710 1.00 86.38 90 GLY A N 1
ATOM 685 C CA . GLY A 1 90 ? -8.388 9.584 5.391 1.00 86.38 90 GLY A CA 1
ATOM 686 C C . GLY A 1 90 ? -8.591 10.125 6.800 1.00 86.38 90 GLY A C 1
ATOM 687 O O . GLY A 1 90 ? -8.277 11.282 7.103 1.00 86.38 90 GLY A O 1
ATOM 688 N N . VAL A 1 91 ? -9.148 9.278 7.658 1.00 91.19 91 VAL A N 1
ATOM 689 C CA . VAL A 1 91 ? -9.545 9.604 9.025 1.00 91.19 91 VAL A CA 1
ATOM 690 C C . VAL A 1 91 ? -8.845 8.658 9.994 1.00 91.19 91 VAL A C 1
ATOM 692 O O . VAL A 1 91 ? -8.755 7.455 9.777 1.00 91.19 91 VAL A O 1
ATOM 695 N N . LEU A 1 92 ? -8.328 9.236 11.066 1.00 92.06 92 LEU A N 1
ATOM 696 C CA . LEU A 1 92 ? -7.589 8.566 12.121 1.00 92.06 92 LEU A CA 1
ATOM 697 C C . LEU A 1 92 ? -8.504 8.407 13.330 1.00 92.06 92 LEU A C 1
ATOM 699 O O . LEU A 1 92 ? -9.137 9.380 13.743 1.00 92.06 92 LEU A O 1
ATOM 703 N N . PHE A 1 93 ? -8.523 7.235 13.948 1.00 91.81 93 PHE A N 1
ATOM 704 C CA . PHE A 1 93 ? -9.261 6.977 15.181 1.00 91.81 93 PHE A CA 1
ATOM 705 C C . PHE A 1 93 ? -8.328 6.444 16.257 1.00 91.81 93 PHE A C 1
ATOM 707 O O . PHE A 1 93 ? -7.355 5.752 15.972 1.00 91.81 93 PHE A O 1
ATOM 714 N N . LEU A 1 94 ? -8.635 6.767 17.508 1.00 91.00 94 LEU A N 1
ATOM 715 C CA . LEU A 1 94 ? -7.921 6.245 18.662 1.00 91.00 94 LEU A CA 1
ATOM 716 C C . LEU A 1 94 ? -8.869 5.382 19.479 1.00 91.00 94 LEU A C 1
ATOM 718 O O . LEU A 1 94 ? -9.847 5.887 20.035 1.00 91.00 94 LEU A O 1
ATOM 722 N N . LEU A 1 95 ? -8.574 4.092 19.569 1.00 89.06 95 LEU A N 1
ATOM 723 C CA . LEU A 1 95 ? -9.360 3.146 20.345 1.00 89.06 95 LEU A CA 1
ATOM 724 C C . LEU A 1 95 ? -8.616 2.769 21.613 1.00 89.06 95 LEU A C 1
ATOM 726 O O . LEU A 1 95 ? -7.397 2.622 21.610 1.00 89.06 95 LEU A O 1
ATOM 730 N N . ARG A 1 96 ? -9.361 2.571 22.699 1.00 85.75 96 ARG A N 1
ATOM 731 C CA . ARG A 1 96 ? -8.814 1.955 23.905 1.00 85.75 96 ARG A CA 1
ATOM 732 C C . ARG A 1 96 ? -8.633 0.460 23.651 1.00 85.75 96 ARG A C 1
ATOM 734 O O . ARG A 1 96 ? -9.549 -0.193 23.144 1.00 85.75 96 ARG A O 1
ATOM 741 N N . VAL A 1 97 ? -7.475 -0.074 24.019 1.00 78.75 97 VAL A N 1
ATOM 742 C CA . VAL A 1 97 ? -7.265 -1.522 24.076 1.00 78.75 97 VAL A CA 1
ATOM 743 C C . VAL A 1 97 ? -8.042 -2.028 25.292 1.00 78.75 97 VAL A C 1
ATOM 745 O O . VAL A 1 97 ? -7.769 -1.626 26.423 1.00 78.75 97 VAL A O 1
ATOM 748 N N . LEU A 1 98 ? -9.094 -2.809 25.050 1.00 66.94 98 LEU A N 1
ATOM 749 C CA . LEU A 1 98 ? -9.915 -3.413 26.096 1.00 66.94 98 LEU A CA 1
ATOM 750 C C . LEU A 1 98 ? -9.389 -4.824 26.348 1.00 66.94 98 LEU A C 1
ATOM 752 O O . LEU A 1 98 ? -9.998 -5.790 25.907 1.00 66.94 98 LEU A O 1
ATOM 756 N N . ASP A 1 99 ? -8.246 -4.945 27.016 1.00 56.62 99 ASP A N 1
ATOM 757 C CA . ASP A 1 99 ? -7.780 -6.266 27.424 1.00 56.62 99 ASP A CA 1
ATOM 758 C C . ASP A 1 99 ? -8.598 -6.735 28.631 1.00 56.62 99 ASP A C 1
ATOM 760 O O . ASP A 1 99 ? -8.532 -6.160 29.717 1.00 56.62 99 ASP A O 1
ATOM 764 N N . GLY A 1 100 ? -9.367 -7.807 28.442 1.00 49.31 100 GLY A N 1
ATOM 765 C CA . GLY A 1 100 ? -9.930 -8.599 29.539 1.00 49.31 100 GLY A CA 1
ATOM 766 C C . GLY A 1 100 ? -8.899 -9.515 30.215 1.00 49.31 100 GLY A C 1
ATOM 767 O O . GLY A 1 100 ? -9.240 -10.205 31.170 1.00 49.31 100 GLY A O 1
ATOM 768 N N . THR A 1 101 ? -7.653 -9.552 29.727 1.00 42.03 101 THR A N 1
ATOM 769 C CA . THR A 1 101 ? -6.628 -10.540 30.124 1.00 42.03 101 THR A CA 1
ATOM 770 C C . THR A 1 101 ? -5.272 -9.941 30.503 1.00 42.03 101 THR A C 1
ATOM 772 O O . THR A 1 101 ? -4.471 -10.626 31.135 1.00 42.03 101 THR A O 1
ATOM 775 N N . MET A 1 102 ? -5.012 -8.666 30.207 1.00 45.38 102 MET A N 1
ATOM 776 C CA . MET A 1 102 ? -3.843 -7.945 30.707 1.00 45.38 102 MET A CA 1
ATOM 777 C C . MET A 1 102 ? -4.291 -6.807 31.613 1.00 45.38 102 MET A C 1
ATOM 779 O O . MET A 1 102 ? -4.865 -5.815 31.170 1.00 45.38 102 MET A O 1
ATOM 783 N N . ALA A 1 103 ? -3.983 -6.939 32.902 1.00 46.38 103 ALA A N 1
ATOM 784 C CA . ALA A 1 103 ? -4.000 -5.827 33.839 1.00 46.38 103 ALA A CA 1
ATOM 785 C C . ALA A 1 103 ? -2.888 -4.839 33.450 1.00 46.38 103 ALA A C 1
ATOM 787 O O . ALA A 1 103 ? -1.802 -4.833 34.028 1.00 46.38 103 ALA A O 1
ATOM 788 N N . LEU A 1 104 ? -3.127 -4.032 32.417 1.00 55.09 104 LEU A N 1
ATOM 789 C CA . LEU A 1 104 ? -2.258 -2.910 32.102 1.00 55.09 104 LEU A CA 1
ATOM 790 C C . LEU A 1 104 ? -2.360 -1.906 33.255 1.00 55.09 104 LEU A C 1
ATOM 792 O O . LEU A 1 104 ? -3.454 -1.504 33.651 1.00 55.09 104 LEU A O 1
ATOM 796 N N . SER A 1 105 ? -1.215 -1.482 33.785 1.00 58.00 105 SER A N 1
ATOM 797 C CA . SER A 1 105 ? -1.141 -0.474 34.852 1.00 58.00 105 SER A CA 1
ATOM 798 C C . SER A 1 105 ? -1.651 0.906 34.409 1.00 58.00 105 SER A C 1
ATOM 800 O O . SER A 1 105 ? -1.939 1.757 35.248 1.00 58.00 105 SER A O 1
ATOM 802 N N . ALA A 1 106 ? -1.795 1.122 33.098 1.00 67.62 106 ALA A N 1
ATOM 803 C CA . ALA A 1 106 ? -2.324 2.330 32.484 1.00 67.62 106 ALA A CA 1
ATOM 804 C C . ALA A 1 106 ? -3.170 1.991 31.239 1.00 67.62 106 ALA A C 1
ATOM 806 O O . ALA A 1 106 ? -2.929 0.975 30.586 1.00 67.62 106 ALA A O 1
ATOM 807 N N . PRO A 1 107 ? -4.147 2.838 30.862 1.00 77.56 107 PRO A N 1
ATOM 808 C CA . PRO A 1 107 ? -4.887 2.667 29.615 1.00 77.56 107 PRO A CA 1
ATOM 809 C C . PRO A 1 107 ? -3.955 2.721 28.396 1.00 77.56 107 PRO A C 1
ATOM 811 O O . PRO A 1 107 ? -3.306 3.739 28.159 1.00 77.56 107 PRO A O 1
ATOM 814 N N . ALA A 1 108 ? -3.943 1.649 27.603 1.00 85.88 108 ALA A N 1
ATOM 815 C CA . ALA A 1 108 ? -3.292 1.617 26.299 1.00 85.88 108 ALA A CA 1
ATOM 816 C C . ALA A 1 108 ? -4.284 1.926 25.177 1.00 85.88 108 ALA A C 1
ATOM 818 O O . ALA A 1 108 ? -5.483 1.631 25.265 1.00 85.88 108 ALA A O 1
ATOM 819 N N . PHE A 1 109 ? -3.760 2.508 24.104 1.00 89.38 109 PHE A N 1
ATOM 820 C CA . PHE A 1 109 ? -4.537 2.885 22.938 1.00 89.38 109 PHE A CA 1
ATOM 821 C C . PHE A 1 109 ? -3.903 2.365 21.651 1.00 89.38 109 PHE A C 1
ATOM 823 O O . PHE A 1 109 ? -2.687 2.236 21.548 1.00 89.38 109 PHE A O 1
ATOM 830 N N . VAL A 1 110 ? -4.745 2.097 20.659 1.00 90.75 110 VAL A N 1
ATOM 831 C CA . VAL A 1 110 ? -4.343 1.730 19.301 1.00 90.75 110 VAL A CA 1
ATOM 832 C C . VAL A 1 110 ? -4.876 2.768 18.326 1.00 90.75 110 VAL A C 1
ATOM 834 O O . VAL A 1 110 ? -6.029 3.202 18.424 1.00 90.75 110 VAL A O 1
ATOM 837 N N . GLN A 1 111 ? -4.018 3.175 17.395 1.00 92.38 111 GLN A N 1
ATOM 838 C CA . GLN A 1 111 ? -4.403 4.032 16.286 1.00 92.38 111 GLN A CA 1
ATOM 839 C C . GLN A 1 111 ? -4.989 3.183 15.149 1.00 92.38 111 GLN A C 1
ATOM 841 O O . GLN A 1 111 ? -4.458 2.127 14.812 1.00 92.38 111 GLN A O 1
ATOM 846 N N . LEU A 1 112 ? -6.084 3.654 14.568 1.00 92.06 112 LEU A N 1
ATOM 847 C CA . LEU A 1 112 ? -6.712 3.090 13.382 1.00 92.06 112 LEU A CA 1
ATOM 848 C C . LEU A 1 112 ? -6.687 4.139 12.271 1.00 92.06 112 LEU A C 1
ATOM 850 O O . LEU A 1 112 ? -7.249 5.225 12.435 1.00 92.06 112 LEU A O 1
ATOM 854 N N . ASP A 1 113 ? -6.071 3.789 11.151 1.00 93.25 113 ASP A N 1
ATOM 855 C CA . ASP A 1 113 ? -5.919 4.640 9.978 1.00 93.25 113 ASP A CA 1
ATOM 856 C C . ASP A 1 113 ? -6.903 4.152 8.919 1.00 93.25 113 ASP A C 1
ATOM 858 O O . ASP A 1 113 ? -6.677 3.136 8.264 1.00 93.25 113 ASP A O 1
ATOM 862 N N . ILE A 1 114 ? -8.029 4.855 8.773 1.00 93.19 114 ILE A N 1
ATOM 863 C CA . ILE A 1 114 ? -9.056 4.503 7.792 1.00 93.19 114 ILE A CA 1
ATOM 864 C C . ILE A 1 114 ? -8.921 5.402 6.575 1.00 93.19 114 ILE A C 1
ATOM 866 O O . ILE A 1 114 ? -9.120 6.617 6.651 1.00 93.19 114 ILE A O 1
ATOM 870 N N . GLN A 1 115 ? -8.642 4.786 5.437 1.00 92.12 115 GLN A N 1
ATOM 871 C CA . GLN A 1 115 ? -8.688 5.423 4.133 1.00 92.12 115 GLN A CA 1
ATOM 872 C C . GLN A 1 115 ? -10.045 5.172 3.468 1.00 92.12 115 GLN A C 1
ATOM 874 O O . GLN A 1 115 ? -10.541 4.045 3.445 1.00 92.12 115 GLN A O 1
ATOM 879 N N . LEU A 1 116 ? -10.625 6.222 2.884 1.00 88.00 116 LEU A N 1
ATOM 880 C CA . LEU A 1 116 ? -11.763 6.084 1.980 1.00 88.00 116 LEU A CA 1
ATOM 881 C C . LEU A 1 116 ? -11.254 5.758 0.574 1.00 88.00 116 LEU A C 1
ATOM 883 O O 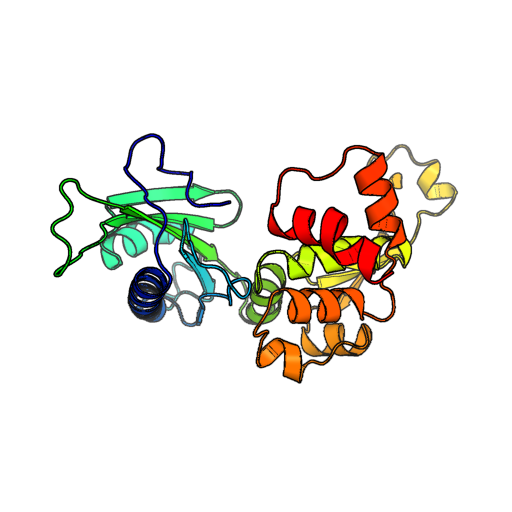. LEU A 1 116 ? -10.338 6.406 0.065 1.00 88.00 116 LEU A O 1
ATOM 887 N N . CYS A 1 117 ? -11.852 4.750 -0.043 1.00 89.88 117 CYS A N 1
ATOM 888 C CA . CYS A 1 117 ? -11.764 4.502 -1.470 1.00 89.88 117 CYS A CA 1
ATOM 889 C C . CYS A 1 117 ? -13.089 4.948 -2.093 1.00 89.88 117 CYS A C 1
ATOM 891 O O . CYS A 1 117 ? -14.142 4.407 -1.757 1.00 89.88 117 CYS A O 1
ATOM 893 N N . ASP A 1 118 ? -13.044 5.947 -2.971 1.00 81.94 118 ASP A N 1
ATOM 894 C CA . ASP A 1 118 ? -14.259 6.601 -3.477 1.00 81.94 118 ASP A CA 1
ATOM 895 C C . ASP A 1 118 ? -15.067 5.702 -4.423 1.00 81.94 118 ASP A C 1
ATOM 897 O O . ASP A 1 118 ? -16.292 5.775 -4.475 1.00 81.94 118 ASP A O 1
ATOM 901 N N . ALA A 1 119 ? -14.383 4.828 -5.164 1.00 87.19 119 ALA A N 1
ATOM 902 C CA . ALA A 1 119 ? -14.995 3.942 -6.144 1.00 87.19 119 ALA A CA 1
ATOM 903 C C . ALA A 1 119 ? -14.587 2.492 -5.889 1.00 87.19 119 ALA A C 1
ATOM 905 O O . ALA A 1 119 ? -13.399 2.180 -5.827 1.00 87.19 119 ALA A O 1
ATOM 906 N N . ALA A 1 120 ? -15.565 1.584 -5.834 1.00 89.25 120 ALA A N 1
ATOM 907 C CA . ALA A 1 120 ? -15.309 0.160 -5.600 1.00 89.25 120 ALA A CA 1
ATOM 908 C C . ALA A 1 120 ? -14.378 -0.455 -6.658 1.00 89.25 120 ALA A C 1
ATOM 910 O O . ALA A 1 120 ? -13.573 -1.327 -6.342 1.00 89.25 120 ALA A O 1
ATOM 911 N N . SER A 1 121 ? -14.406 0.061 -7.890 1.00 90.62 121 SER A N 1
ATOM 912 C CA . SER A 1 121 ? -13.484 -0.336 -8.961 1.00 90.62 121 SER A CA 1
ATOM 913 C C . SER A 1 121 ? -12.014 0.014 -8.686 1.00 90.62 121 SER A C 1
ATOM 915 O O . SER A 1 121 ? -11.128 -0.601 -9.267 1.00 90.62 121 SER A O 1
ATOM 917 N N . GLN A 1 122 ? -11.729 0.972 -7.798 1.00 92.06 122 GLN A N 1
ATOM 918 C CA . GLN A 1 122 ? -10.369 1.350 -7.391 1.00 92.06 122 GLN A CA 1
ATOM 919 C C . GLN A 1 122 ? -9.886 0.589 -6.151 1.00 92.06 122 GLN A C 1
ATOM 921 O O . GLN A 1 122 ? -8.711 0.692 -5.788 1.00 92.06 122 GLN A O 1
ATOM 926 N N . LEU A 1 123 ? -10.763 -0.167 -5.482 1.00 94.62 123 LEU A N 1
ATOM 927 C CA . LEU A 1 123 ? -10.435 -0.843 -4.229 1.00 94.62 123 LEU A CA 1
ATOM 928 C C . LEU A 1 123 ? -9.278 -1.849 -4.387 1.00 94.62 123 LEU A C 1
ATOM 930 O O . LEU A 1 123 ? -8.333 -1.746 -3.601 1.00 94.62 123 LEU A O 1
ATOM 934 N N . PRO A 1 124 ? -9.257 -2.746 -5.400 1.00 96.44 124 PRO A N 1
ATOM 935 C CA . PRO A 1 124 ? -8.143 -3.681 -5.583 1.00 96.44 124 PRO A CA 1
ATOM 936 C C . PRO A 1 124 ? -6.800 -2.969 -5.772 1.00 96.44 124 PRO A C 1
ATOM 938 O O . PRO A 1 124 ? -5.807 -3.325 -5.138 1.00 96.44 124 PRO A O 1
ATOM 941 N N . TRP A 1 125 ? -6.782 -1.904 -6.580 1.00 97.00 125 TRP A N 1
ATOM 942 C CA . TRP A 1 125 ? -5.580 -1.104 -6.799 1.00 97.00 125 TRP A CA 1
ATOM 943 C C . TRP A 1 125 ? -5.129 -0.381 -5.527 1.00 97.00 125 TRP A C 1
ATOM 945 O O . TRP A 1 125 ? -3.945 -0.369 -5.191 1.00 97.00 125 TRP A O 1
ATOM 955 N N . THR A 1 126 ? -6.073 0.183 -4.770 1.00 94.94 126 THR A N 1
ATOM 956 C CA . THR A 1 126 ? -5.776 0.862 -3.502 1.00 94.94 126 THR A CA 1
ATOM 957 C C . THR A 1 126 ? -5.126 -0.109 -2.518 1.00 94.94 126 THR A C 1
ATOM 959 O O . THR A 1 126 ? -4.074 0.216 -1.964 1.00 94.94 126 THR A O 1
ATOM 962 N N . ILE A 1 127 ? -5.679 -1.322 -2.379 1.00 96.12 127 ILE A N 1
ATOM 963 C CA . ILE A 1 127 ? -5.093 -2.402 -1.572 1.00 96.12 127 ILE A CA 1
ATOM 964 C C . ILE A 1 127 ? -3.673 -2.706 -2.056 1.00 96.12 127 ILE A C 1
ATOM 966 O O . ILE A 1 127 ? -2.744 -2.662 -1.253 1.00 96.12 127 ILE A O 1
ATOM 970 N N . PHE A 1 128 ? -3.477 -2.922 -3.361 1.00 96.69 128 PHE A N 1
ATOM 971 C CA . PHE A 1 128 ? -2.160 -3.201 -3.946 1.00 96.69 128 PHE A CA 1
ATOM 972 C C . PHE A 1 128 ? -1.110 -2.131 -3.615 1.00 96.69 128 PHE A C 1
ATOM 974 O O . PHE A 1 128 ? 0.050 -2.448 -3.349 1.00 96.69 128 PHE A O 1
ATOM 981 N N . THR A 1 129 ? -1.499 -0.855 -3.559 1.00 93.94 129 THR A N 1
ATOM 982 C CA . THR A 1 129 ? -0.552 0.232 -3.265 1.00 93.94 129 THR A CA 1
ATOM 983 C C . THR A 1 129 ? -0.100 0.326 -1.807 1.00 93.94 129 THR A C 1
ATOM 985 O O . THR A 1 129 ? 0.853 1.060 -1.534 1.00 93.94 129 THR A O 1
ATOM 988 N N . ILE A 1 130 ? -0.747 -0.374 -0.874 1.00 91.88 130 ILE A N 1
ATOM 989 C CA . ILE A 1 130 ? -0.386 -0.333 0.555 1.00 91.88 130 ILE A CA 1
ATOM 990 C C . ILE A 1 130 ? -0.133 -1.717 1.167 1.00 91.88 130 ILE A C 1
ATOM 992 O O . ILE A 1 130 ? 0.453 -1.808 2.246 1.00 91.88 130 ILE A O 1
ATOM 996 N N . ALA A 1 131 ? -0.524 -2.788 0.473 1.00 94.75 131 ALA A N 1
ATOM 997 C CA . ALA A 1 131 ? -0.259 -4.160 0.871 1.00 94.75 131 ALA A CA 1
ATOM 998 C C . ALA A 1 131 ? 1.247 -4.455 0.947 1.00 94.75 131 ALA A C 1
ATOM 1000 O O . ALA A 1 131 ? 2.072 -3.879 0.231 1.00 94.75 131 ALA A O 1
ATOM 1001 N N . TYR A 1 132 ? 1.600 -5.381 1.838 1.00 95.50 132 TYR A N 1
ATOM 1002 C CA . TYR A 1 132 ? 2.958 -5.890 2.041 1.00 95.50 132 TYR A CA 1
ATOM 1003 C C . TYR A 1 132 ? 3.999 -4.803 2.376 1.00 95.50 132 TYR A C 1
ATOM 1005 O O . TYR A 1 132 ? 5.205 -4.966 2.175 1.00 95.50 132 TYR A O 1
ATOM 1013 N N . GLY A 1 133 ? 3.550 -3.676 2.937 1.00 89.94 133 GLY A N 1
ATOM 1014 C CA . GLY A 1 133 ? 4.408 -2.597 3.420 1.00 89.94 133 GLY A CA 1
ATOM 1015 C C . GLY A 1 133 ? 5.095 -1.815 2.299 1.00 89.94 133 GLY A C 1
ATOM 1016 O O . GLY A 1 133 ? 4.539 -0.858 1.766 1.00 89.94 133 GLY A O 1
ATOM 1017 N N . ASP A 1 134 ? 6.347 -2.159 1.984 1.00 90.94 134 ASP A N 1
ATOM 1018 C CA . ASP A 1 134 ? 7.173 -1.395 1.036 1.00 90.94 134 ASP A CA 1
ATOM 1019 C C . ASP A 1 134 ? 7.229 -1.990 -0.381 1.00 90.94 134 ASP A C 1
ATOM 1021 O O . ASP A 1 134 ? 7.890 -1.397 -1.235 1.00 90.94 134 ASP A O 1
ATOM 1025 N N . LEU A 1 135 ? 6.483 -3.066 -0.669 1.00 95.56 135 LEU A N 1
ATOM 1026 C CA . LEU A 1 135 ? 6.430 -3.716 -1.989 1.00 95.56 135 LEU A CA 1
ATOM 1027 C C . LEU A 1 135 ? 6.261 -2.709 -3.135 1.00 95.56 135 LEU A C 1
ATOM 1029 O O . LEU A 1 135 ? 7.115 -2.613 -4.017 1.00 95.56 135 LEU A O 1
ATOM 1033 N N . ILE A 1 136 ? 5.214 -1.876 -3.086 1.00 95.19 136 ILE A N 1
ATOM 1034 C CA . ILE A 1 136 ? 4.966 -0.890 -4.148 1.00 95.19 136 ILE A CA 1
ATOM 1035 C C . ILE A 1 136 ? 6.111 0.122 -4.279 1.00 95.19 136 ILE A C 1
ATOM 1037 O O . ILE A 1 136 ? 6.338 0.673 -5.350 1.00 95.19 136 ILE A O 1
ATOM 1041 N N . ASN A 1 137 ? 6.810 0.434 -3.185 1.00 94.19 137 ASN A N 1
ATOM 1042 C CA . ASN A 1 137 ? 7.861 1.450 -3.172 1.00 94.19 137 ASN A CA 1
ATOM 1043 C C . ASN A 1 137 ? 9.170 0.898 -3.726 1.00 94.19 137 ASN A C 1
ATOM 1045 O O . ASN A 1 137 ? 9.917 1.659 -4.341 1.00 94.19 137 ASN A O 1
ATOM 1049 N N . ILE A 1 138 ? 9.408 -0.401 -3.542 1.00 96.06 138 ILE A N 1
ATOM 1050 C CA . ILE A 1 138 ? 10.467 -1.148 -4.214 1.00 96.06 138 ILE A CA 1
ATOM 1051 C C . ILE A 1 138 ? 10.170 -1.184 -5.717 1.00 96.06 138 ILE A C 1
ATOM 1053 O O . ILE A 1 138 ? 10.971 -0.668 -6.493 1.00 96.06 138 ILE A O 1
ATOM 1057 N N . LEU A 1 139 ? 8.977 -1.633 -6.127 1.00 97.31 139 LEU A N 1
ATOM 1058 C CA . LEU A 1 139 ? 8.578 -1.656 -7.542 1.00 97.31 139 LEU A CA 1
ATOM 1059 C C . LEU A 1 139 ? 8.663 -0.266 -8.195 1.00 97.31 139 LEU A C 1
ATOM 1061 O O . LEU A 1 139 ? 9.240 -0.114 -9.264 1.00 97.31 139 LEU A O 1
ATOM 1065 N N . LYS A 1 140 ? 8.173 0.791 -7.532 1.00 95.44 140 LYS A N 1
ATOM 1066 C CA . LYS A 1 140 ? 8.267 2.181 -8.028 1.00 95.44 140 LYS A CA 1
ATOM 1067 C C . LYS A 1 140 ? 9.694 2.622 -8.342 1.00 95.44 140 LYS A C 1
ATOM 1069 O O . LYS A 1 140 ? 9.875 3.440 -9.238 1.00 95.44 140 LYS A O 1
ATOM 1074 N N . VAL A 1 141 ? 10.672 2.173 -7.556 1.00 94.81 141 VAL A N 1
ATOM 1075 C CA . VAL A 1 141 ? 12.082 2.523 -7.760 1.00 94.81 141 VAL A CA 1
ATOM 1076 C C . VAL A 1 141 ? 12.693 1.640 -8.832 1.00 94.81 141 VAL A C 1
ATOM 1078 O O . VAL A 1 141 ? 13.267 2.176 -9.771 1.00 94.81 141 VAL A O 1
ATOM 1081 N N . GLY A 1 142 ? 12.520 0.321 -8.734 1.00 96.44 142 GLY A N 1
ATOM 1082 C CA . GLY A 1 142 ? 13.086 -0.617 -9.702 1.00 96.44 142 GLY A CA 1
ATOM 1083 C C . GLY A 1 142 ? 12.584 -0.379 -11.122 1.00 96.44 142 GLY A C 1
A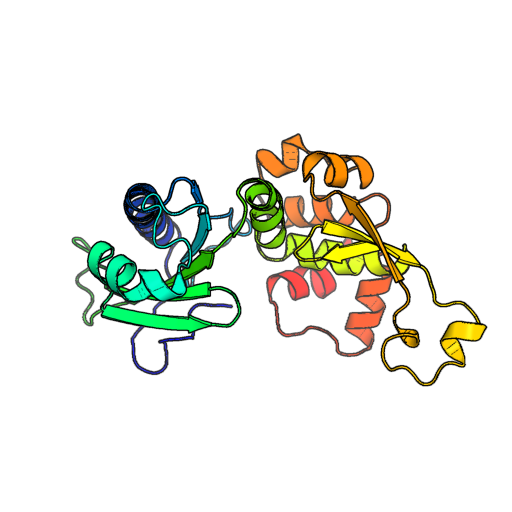TOM 1084 O O . GLY A 1 142 ? 13.353 -0.470 -12.066 1.00 96.44 142 GLY A O 1
ATOM 1085 N N . LEU A 1 143 ? 11.323 0.022 -11.279 1.00 96.94 143 LEU A N 1
ATOM 1086 C CA . LEU A 1 143 ? 10.713 0.293 -12.582 1.00 96.94 143 LEU A CA 1
ATOM 1087 C C . LEU A 1 143 ? 10.944 1.731 -13.084 1.00 96.94 143 LEU A C 1
ATOM 1089 O O . LEU A 1 143 ? 10.416 2.114 -14.123 1.00 96.94 143 LEU A O 1
ATOM 1093 N N . TYR A 1 144 ? 11.677 2.576 -12.352 1.00 93.38 144 TYR A N 1
ATOM 1094 C CA . TYR A 1 144 ? 11.775 3.998 -12.693 1.00 93.38 144 TYR A CA 1
ATOM 1095 C C . TYR A 1 144 ? 12.482 4.237 -14.035 1.00 93.38 144 TYR A C 1
ATOM 1097 O O . TYR A 1 144 ? 11.981 4.991 -14.872 1.00 93.38 144 TYR A O 1
ATOM 1105 N N . ARG A 1 145 ? 13.634 3.591 -14.251 1.00 93.19 145 ARG A N 1
ATOM 1106 C CA . ARG A 1 145 ? 14.461 3.782 -15.454 1.00 93.19 145 ARG A CA 1
ATOM 1107 C C . ARG A 1 145 ? 13.850 3.177 -16.720 1.00 93.19 145 ARG A C 1
ATOM 1109 O O . ARG A 1 145 ? 14.152 3.652 -17.808 1.00 93.19 145 ARG A O 1
ATOM 1116 N N . SER A 1 146 ? 12.929 2.220 -16.595 1.00 94.75 146 SER A N 1
ATOM 1117 C CA . SER A 1 146 ? 12.156 1.700 -17.733 1.00 94.75 146 SER A CA 1
ATOM 1118 C C . SER A 1 146 ? 11.050 2.650 -18.208 1.00 94.75 146 SER A C 1
ATOM 1120 O O . SER A 1 146 ? 10.311 2.335 -19.138 1.00 94.75 146 SER A O 1
ATOM 1122 N N . GLY A 1 147 ? 10.913 3.822 -17.577 1.00 93.56 147 GLY A N 1
ATOM 1123 C CA . GLY A 1 147 ? 9.879 4.798 -17.905 1.00 93.56 147 GLY A CA 1
ATOM 1124 C C . GLY A 1 147 ? 8.515 4.454 -17.312 1.00 93.56 147 GLY A C 1
ATOM 1125 O O . GLY A 1 147 ? 7.559 5.196 -17.521 1.00 93.56 147 GLY A O 1
ATOM 1126 N N . LEU A 1 148 ? 8.392 3.380 -16.533 1.00 96.44 148 LEU A N 1
ATOM 1127 C CA . LEU A 1 148 ? 7.144 3.023 -15.872 1.00 96.44 148 LEU A CA 1
ATOM 1128 C C . LEU A 1 148 ? 6.926 3.852 -14.597 1.00 96.44 148 LEU A C 1
ATOM 1130 O O . LEU A 1 148 ? 7.838 4.398 -13.967 1.00 96.44 148 LEU A O 1
ATOM 1134 N N . SER A 1 149 ? 5.661 4.019 -14.223 1.00 95.00 149 SER A N 1
ATOM 1135 C CA . SER A 1 149 ? 5.272 4.842 -13.083 1.00 95.00 149 SER A CA 1
ATOM 1136 C C . SER A 1 149 ? 4.028 4.288 -12.411 1.00 95.00 149 SER A C 1
ATOM 1138 O O . SER A 1 149 ? 2.917 4.425 -12.915 1.00 95.00 149 SER A O 1
ATOM 1140 N N . LEU A 1 150 ? 4.214 3.689 -11.238 1.00 95.62 150 LEU A N 1
ATOM 1141 C CA . LEU A 1 150 ? 3.115 3.288 -10.366 1.00 95.62 150 LEU A CA 1
ATOM 1142 C C . LEU A 1 150 ? 2.624 4.506 -9.575 1.00 95.62 150 LEU A C 1
ATOM 1144 O O . LEU A 1 150 ? 3.381 5.143 -8.832 1.00 95.62 150 LEU A O 1
ATOM 1148 N N . ARG A 1 151 ? 1.342 4.831 -9.713 1.00 92.81 151 ARG A N 1
ATOM 1149 C CA . ARG A 1 151 ? 0.661 5.951 -9.052 1.00 92.81 151 ARG A CA 1
ATOM 1150 C C . ARG A 1 151 ? -0.541 5.435 -8.248 1.00 92.81 151 ARG A C 1
ATOM 1152 O O . ARG A 1 151 ? -0.970 4.303 -8.458 1.00 92.81 151 ARG A O 1
ATOM 1159 N N . PRO A 1 152 ? -1.119 6.251 -7.346 1.00 91.19 152 PRO A N 1
ATOM 1160 C CA . PRO A 1 152 ? -2.344 5.877 -6.635 1.00 91.19 152 PRO A CA 1
ATOM 1161 C C . PRO A 1 152 ? -3.526 5.514 -7.546 1.00 91.19 152 PRO A C 1
ATOM 1163 O O . PRO A 1 152 ? -4.428 4.836 -7.090 1.00 91.19 152 PRO A O 1
ATOM 1166 N N . SER A 1 153 ? -3.514 5.940 -8.814 1.00 91.62 153 SER A N 1
ATOM 1167 C CA . SER A 1 153 ? -4.583 5.696 -9.790 1.00 91.62 153 SER A CA 1
ATOM 1168 C C . SER A 1 153 ? -4.289 4.605 -10.827 1.00 91.62 153 SER A C 1
ATOM 1170 O O . SER A 1 153 ? -5.163 4.310 -11.632 1.00 91.62 153 SER A O 1
ATOM 1172 N N . GLY A 1 154 ? -3.077 4.043 -10.875 1.00 96.12 154 GLY A N 1
ATOM 1173 C CA . GLY A 1 154 ? -2.721 3.032 -11.876 1.00 96.12 154 GLY A CA 1
ATOM 1174 C C . GLY A 1 154 ? -1.233 2.959 -12.203 1.00 96.12 154 GLY A C 1
ATOM 1175 O O . GLY A 1 154 ? -0.406 3.690 -11.642 1.00 96.12 154 GLY A O 1
ATOM 1176 N N . LEU A 1 155 ? -0.902 2.074 -13.139 1.00 97.88 155 LEU A N 1
ATOM 1177 C CA . LEU A 1 155 ? 0.370 2.020 -13.847 1.00 97.88 155 LEU A CA 1
ATOM 1178 C C . LEU A 1 155 ? 0.326 2.950 -15.065 1.00 97.88 155 LEU A C 1
ATOM 1180 O O . LEU A 1 155 ? -0.650 2.979 -15.814 1.00 97.88 155 LEU A O 1
ATOM 1184 N N . PHE A 1 156 ? 1.416 3.680 -15.276 1.00 97.62 156 PHE A N 1
ATOM 1185 C CA . PHE A 1 156 ? 1.579 4.612 -16.385 1.00 97.62 156 PHE A CA 1
ATOM 1186 C C . PHE A 1 156 ? 2.927 4.418 -17.077 1.00 97.62 156 PHE A C 1
ATOM 1188 O O . PHE A 1 156 ? 3.905 4.039 -16.430 1.00 97.62 156 PHE A O 1
ATOM 1195 N N . VAL A 1 157 ? 2.994 4.786 -18.355 1.00 96.06 157 VAL A N 1
ATOM 1196 C CA . VAL A 1 157 ? 4.251 5.038 -19.076 1.00 96.06 157 VAL A CA 1
ATOM 1197 C C . VAL A 1 157 ? 4.537 6.534 -19.054 1.00 96.06 157 VAL A C 1
ATOM 1199 O O . VAL A 1 157 ? 3.656 7.355 -19.321 1.00 96.06 157 VAL A O 1
ATOM 1202 N N . ARG A 1 158 ? 5.777 6.894 -18.735 1.00 91.81 158 ARG A N 1
ATOM 1203 C CA . ARG A 1 158 ? 6.307 8.251 -18.849 1.00 91.81 158 ARG A CA 1
ATOM 1204 C C . ARG A 1 158 ? 6.731 8.479 -20.288 1.00 91.81 158 ARG A C 1
ATOM 1206 O O . ARG A 1 158 ? 7.608 7.788 -20.797 1.00 91.81 158 ARG A O 1
ATOM 1213 N N . VAL A 1 159 ? 6.129 9.474 -20.917 1.00 88.50 159 VAL A N 1
ATOM 1214 C CA . VAL A 1 159 ? 6.564 9.982 -22.212 1.00 88.50 159 VAL A CA 1
ATOM 1215 C C . VAL A 1 159 ? 7.467 11.180 -21.932 1.00 88.50 159 VAL A C 1
ATOM 1217 O O . VAL A 1 159 ? 6.984 12.155 -21.341 1.00 88.50 159 VAL A O 1
ATOM 1220 N N . PRO A 1 160 ? 8.763 11.114 -22.291 1.00 83.06 160 PRO A N 1
ATOM 1221 C CA . PRO A 1 160 ? 9.666 12.245 -22.146 1.00 83.06 160 PRO A CA 1
ATOM 1222 C C . PRO A 1 160 ? 9.107 13.474 -22.868 1.00 83.06 160 PRO A C 1
ATOM 1224 O O . PRO A 1 160 ? 8.465 13.321 -23.911 1.00 83.06 160 PRO A O 1
ATOM 1227 N N . PRO A 1 161 ? 9.332 14.682 -22.337 1.00 81.38 161 PRO A N 1
ATOM 1228 C CA . PRO A 1 161 ? 8.921 15.888 -23.033 1.00 81.38 161 PRO A CA 1
ATOM 1229 C C . PRO A 1 161 ? 9.664 16.025 -24.362 1.00 81.38 161 PRO A C 1
ATOM 1231 O O . PRO A 1 161 ? 10.847 15.697 -24.477 1.00 81.38 161 PRO A O 1
ATOM 1234 N N . SER A 1 162 ? 8.959 16.527 -25.368 1.00 81.69 162 SER A N 1
ATOM 1235 C CA . SER A 1 162 ? 9.556 16.933 -26.636 1.00 81.69 162 SER A CA 1
ATOM 1236 C C . SER A 1 162 ? 10.534 18.107 -26.441 1.00 81.69 162 SER A C 1
ATOM 1238 O O . SER A 1 162 ? 10.424 18.853 -25.462 1.00 81.69 162 SER A O 1
ATOM 1240 N N . PRO A 1 163 ? 11.477 18.330 -27.376 1.00 82.31 163 PRO A N 1
ATOM 1241 C CA . PRO A 1 163 ? 12.371 19.489 -27.332 1.00 82.31 163 PRO A CA 1
ATOM 1242 C C . PRO A 1 163 ? 11.638 20.836 -27.253 1.00 82.31 163 PRO A C 1
ATOM 1244 O O . PRO A 1 163 ? 12.157 21.775 -26.655 1.00 82.31 163 PRO A O 1
ATOM 1247 N N . GLU A 1 164 ? 10.441 20.927 -27.836 1.00 81.62 164 GLU A N 1
ATOM 1248 C CA . GLU A 1 164 ? 9.575 22.110 -27.766 1.00 81.62 164 GLU A CA 1
ATOM 1249 C C . GLU A 1 164 ? 8.987 22.296 -26.360 1.00 81.62 164 GLU A C 1
ATOM 1251 O O . GLU A 1 164 ? 8.995 23.400 -25.820 1.00 81.62 164 GLU A O 1
ATOM 1256 N N . GLU A 1 165 ? 8.540 21.212 -25.718 1.00 76.81 165 GLU A N 1
ATOM 1257 C CA . GLU A 1 165 ? 8.042 21.249 -24.338 1.00 76.81 165 GLU A CA 1
ATOM 1258 C C . GLU A 1 165 ? 9.144 21.614 -23.340 1.00 76.81 165 GLU A C 1
ATOM 1260 O O . GLU A 1 165 ? 8.890 22.367 -22.406 1.00 76.81 165 GLU A O 1
ATOM 1265 N N . LEU A 1 166 ? 10.380 21.155 -23.551 1.00 76.44 166 LEU A N 1
ATOM 1266 C CA . LEU A 1 166 ? 11.523 21.538 -22.712 1.00 76.44 166 LEU A CA 1
ATOM 1267 C C . LEU A 1 166 ? 11.860 23.036 -22.792 1.00 76.44 166 LEU A C 1
ATOM 1269 O O . LEU A 1 166 ? 12.444 23.576 -21.855 1.00 76.44 166 LEU A O 1
ATOM 1273 N N . GLN A 1 167 ? 11.502 23.701 -23.893 1.00 75.38 167 GLN A N 1
ATOM 1274 C CA . GLN A 1 167 ? 11.675 25.146 -24.070 1.00 75.38 167 GLN A CA 1
ATOM 1275 C C . GLN A 1 167 ? 10.507 25.954 -23.488 1.00 75.38 167 GLN A C 1
ATOM 1277 O O . GLN A 1 167 ? 10.643 27.158 -23.259 1.00 75.38 167 GLN A O 1
ATOM 1282 N N . ALA A 1 168 ? 9.363 25.316 -23.225 1.00 69.81 168 ALA A N 1
ATOM 1283 C CA . ALA A 1 168 ? 8.220 25.968 -22.608 1.00 69.81 168 ALA A CA 1
ATOM 1284 C C . ALA A 1 168 ? 8.495 26.253 -21.120 1.00 69.81 168 ALA A C 1
ATOM 1286 O O . ALA A 1 168 ? 8.935 25.394 -20.362 1.00 69.81 168 ALA A O 1
ATOM 1287 N N . THR A 1 169 ? 8.165 27.462 -20.663 1.00 61.38 169 THR A N 1
ATOM 1288 C CA . THR A 1 169 ? 8.399 27.925 -19.281 1.00 61.38 169 THR A CA 1
ATOM 1289 C C . THR A 1 169 ? 7.427 27.337 -18.249 1.00 61.38 169 THR A C 1
ATOM 1291 O O . THR A 1 169 ? 7.462 27.707 -17.074 1.00 61.38 169 THR A O 1
ATOM 1294 N N . ALA A 1 170 ? 6.539 26.427 -18.662 1.00 66.25 170 ALA A N 1
ATOM 1295 C CA . ALA A 1 170 ? 5.554 25.823 -17.780 1.00 66.25 170 ALA A CA 1
ATOM 1296 C C . ALA A 1 170 ? 6.227 24.832 -16.801 1.00 66.25 170 ALA A C 1
ATOM 1298 O O . ALA A 1 170 ? 6.909 23.907 -17.247 1.00 66.25 170 ALA A O 1
ATOM 1299 N N . PRO A 1 171 ? 5.974 24.928 -15.479 1.00 57.72 171 PRO A N 1
ATOM 1300 C CA . PRO A 1 171 ? 6.590 24.058 -14.465 1.00 57.72 171 PRO A CA 1
ATOM 1301 C C . PRO A 1 171 ? 6.366 22.552 -14.684 1.00 57.72 171 PRO A C 1
ATOM 1303 O O . PRO A 1 171 ? 7.100 21.718 -14.157 1.00 57.72 171 PRO A O 1
ATOM 1306 N N . THR A 1 172 ? 5.321 22.186 -15.426 1.00 56.94 172 THR A N 1
ATOM 1307 C CA . THR A 1 172 ? 4.924 20.800 -15.691 1.00 56.94 172 THR A CA 1
ATOM 1308 C C . THR A 1 172 ? 5.613 20.190 -16.908 1.00 56.94 172 THR A 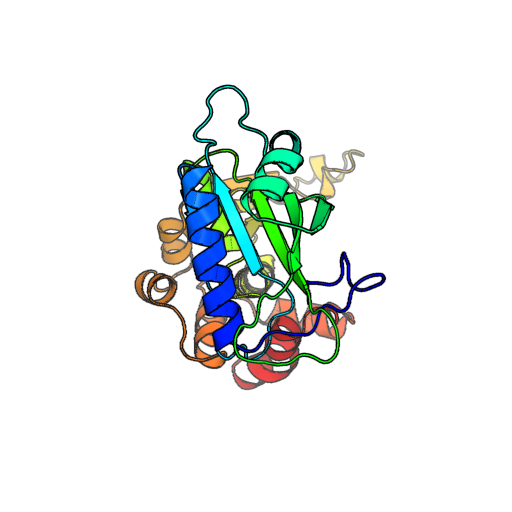C 1
ATOM 1310 O O . THR A 1 172 ? 5.640 18.965 -17.012 1.00 56.94 172 THR A O 1
ATOM 1313 N N . ALA A 1 173 ? 6.203 21.000 -17.792 1.00 58.03 173 ALA A N 1
ATOM 1314 C CA . ALA A 1 173 ? 6.748 20.526 -19.060 1.00 58.03 173 ALA A CA 1
ATOM 1315 C C . ALA A 1 173 ? 7.983 19.628 -18.875 1.00 58.03 173 ALA A C 1
ATOM 1317 O O . ALA A 1 173 ? 8.119 18.618 -19.554 1.00 58.03 173 ALA A O 1
ATOM 1318 N N . ALA A 1 174 ? 8.821 19.897 -17.869 1.00 58.12 174 ALA A N 1
ATOM 1319 C CA . ALA A 1 174 ? 10.003 19.082 -17.574 1.00 58.12 174 ALA A CA 1
ATOM 1320 C C . ALA A 1 174 ? 9.682 17.659 -17.062 1.00 58.12 174 ALA A C 1
ATOM 1322 O O . ALA A 1 174 ? 10.536 16.777 -17.122 1.00 58.12 174 ALA A O 1
ATOM 1323 N N . ASN A 1 175 ? 8.464 17.410 -16.562 1.00 62.47 175 ASN A N 1
ATOM 1324 C CA . ASN A 1 175 ? 8.092 16.121 -15.962 1.00 62.47 175 ASN A CA 1
ATOM 1325 C C . ASN A 1 175 ? 7.551 15.095 -16.974 1.00 62.47 175 ASN A C 1
ATOM 1327 O O . ASN A 1 175 ? 7.284 13.950 -16.592 1.00 62.47 175 ASN A O 1
ATOM 1331 N N . GLY A 1 176 ? 7.402 15.493 -18.243 1.00 71.19 176 GLY A N 1
ATOM 1332 C CA . GLY A 1 176 ? 6.822 14.664 -19.296 1.00 71.19 176 GLY A CA 1
ATOM 1333 C C . GLY A 1 176 ? 5.326 14.394 -19.109 1.00 71.19 176 GLY A C 1
ATOM 1334 O O . GLY A 1 176 ? 4.680 14.868 -18.169 1.00 71.19 176 GLY A O 1
ATOM 1335 N N . ARG A 1 177 ? 4.759 13.610 -20.029 1.00 85.00 177 ARG A N 1
ATOM 1336 C CA . ARG A 1 177 ? 3.350 13.183 -19.994 1.00 85.00 177 ARG A CA 1
ATOM 1337 C C . ARG A 1 177 ? 3.243 11.775 -19.414 1.00 85.00 177 ARG A C 1
ATOM 1339 O O . ARG A 1 177 ? 4.180 10.984 -19.500 1.00 85.00 177 ARG A O 1
ATOM 1346 N N . LEU A 1 178 ? 2.092 11.449 -18.832 1.00 90.75 178 LEU A N 1
ATOM 1347 C CA . LEU A 1 178 ? 1.796 10.106 -18.335 1.00 90.75 178 LEU A CA 1
ATOM 1348 C C . LEU A 1 178 ? 0.679 9.489 -19.172 1.00 90.75 178 LEU A C 1
ATOM 1350 O O . LEU A 1 178 ? -0.425 10.026 -19.215 1.00 90.75 178 LEU A O 1
ATOM 1354 N N . LEU A 1 179 ? 0.964 8.354 -19.804 1.00 94.38 179 LEU A N 1
ATOM 1355 C CA . LEU A 1 179 ? -0.037 7.540 -20.486 1.00 94.38 179 LEU A CA 1
ATOM 1356 C C . LEU A 1 179 ? -0.497 6.440 -19.537 1.00 94.38 179 LEU A C 1
ATOM 1358 O O . LEU A 1 179 ? 0.323 5.652 -19.067 1.00 94.38 179 LEU A O 1
ATOM 1362 N N . PHE A 1 180 ? -1.790 6.422 -19.222 1.00 96.75 180 PHE A N 1
ATOM 1363 C CA . PHE A 1 180 ? -2.388 5.380 -18.392 1.00 96.75 180 PHE A CA 1
ATOM 1364 C C . PHE A 1 180 ? -2.331 4.039 -19.121 1.00 96.75 180 PHE A C 1
ATOM 1366 O O . PHE A 1 180 ? -2.718 3.961 -20.285 1.00 96.75 180 PHE A O 1
ATOM 1373 N N . LEU A 1 181 ? -1.857 3.002 -18.430 1.00 97.00 181 LEU A N 1
ATOM 1374 C CA . LEU A 1 181 ? -1.895 1.632 -18.932 1.00 97.00 181 LEU A CA 1
ATOM 1375 C C . LEU A 1 181 ? -3.062 0.866 -18.321 1.00 97.00 181 LEU A C 1
ATOM 1377 O O . LEU A 1 181 ? -3.949 0.417 -19.037 1.00 97.00 181 LEU A O 1
ATOM 1381 N N . SER A 1 182 ? -3.042 0.695 -17.000 1.00 97.62 182 SER A N 1
ATOM 1382 C CA . SER A 1 182 ? -4.036 -0.102 -16.288 1.00 97.62 182 SER A CA 1
ATOM 1383 C C . SER A 1 182 ? -3.994 0.173 -14.787 1.00 97.62 182 SER A C 1
ATOM 1385 O O . SER A 1 182 ? -2.953 0.536 -14.237 1.00 97.62 182 SER A O 1
ATOM 1387 N N . ASN A 1 183 ? -5.123 -0.030 -14.120 1.00 96.94 183 ASN A N 1
ATOM 1388 C CA . ASN A 1 183 ? -5.247 -0.157 -12.668 1.00 96.94 183 ASN A CA 1
ATOM 1389 C C . ASN A 1 183 ? -5.818 -1.532 -12.263 1.00 96.94 183 ASN A C 1
ATOM 1391 O O . ASN A 1 183 ? -6.147 -1.744 -11.098 1.00 96.94 183 ASN A O 1
ATOM 1395 N N . ASP A 1 184 ? -5.935 -2.458 -13.214 1.00 97.94 184 ASP A N 1
ATOM 1396 C CA . ASP A 1 184 ? -6.185 -3.866 -12.940 1.00 97.94 184 ASP A CA 1
ATOM 1397 C C . ASP A 1 184 ? -4.886 -4.491 -12.415 1.00 97.94 184 ASP A C 1
ATOM 1399 O O . ASP A 1 184 ? -3.850 -4.463 -13.088 1.00 97.94 184 ASP A O 1
ATOM 1403 N N . VAL A 1 185 ? -4.931 -4.988 -11.178 1.00 98.19 185 VAL A N 1
ATOM 1404 C CA . VAL A 1 185 ? -3.750 -5.500 -10.474 1.00 98.19 185 VAL A CA 1
ATOM 1405 C C . VAL A 1 185 ? -3.161 -6.701 -11.210 1.00 98.19 185 VAL A C 1
ATOM 1407 O O . VAL A 1 185 ? -1.953 -6.733 -11.425 1.00 98.19 185 VAL A O 1
ATOM 1410 N N . ASP A 1 186 ? -3.988 -7.640 -11.663 1.00 98.38 186 ASP A N 1
ATOM 1411 C CA . ASP A 1 186 ? -3.521 -8.877 -12.291 1.00 98.38 186 ASP A CA 1
ATOM 1412 C C . ASP A 1 186 ? -2.960 -8.618 -13.686 1.00 98.38 186 ASP A C 1
ATOM 1414 O O . ASP A 1 186 ? -1.921 -9.173 -14.051 1.00 98.38 186 ASP A O 1
ATOM 1418 N N . ALA A 1 187 ? -3.577 -7.710 -14.444 1.00 98.56 187 ALA A N 1
ATOM 1419 C CA . ALA A 1 187 ? -3.037 -7.263 -15.721 1.00 98.56 187 ALA A CA 1
ATOM 1420 C C . ALA A 1 187 ? -1.673 -6.576 -15.545 1.00 98.56 187 ALA A C 1
ATOM 1422 O O . ALA A 1 187 ? -0.759 -6.807 -16.337 1.00 98.56 187 ALA A O 1
ATOM 1423 N N . VAL A 1 188 ? -1.511 -5.754 -14.500 1.00 98.62 188 VAL A N 1
ATOM 1424 C CA . VAL A 1 188 ? -0.236 -5.087 -14.198 1.00 98.62 188 VAL A CA 1
ATOM 1425 C C . VAL A 1 188 ? 0.828 -6.084 -13.749 1.00 98.62 188 VAL A C 1
ATOM 1427 O O . VAL A 1 188 ? 1.953 -6.010 -14.236 1.00 98.62 188 VAL A O 1
ATOM 1430 N N . LEU A 1 189 ? 0.497 -7.021 -12.859 1.00 98.62 189 LEU A N 1
ATOM 1431 C CA . LEU A 1 189 ? 1.429 -8.060 -12.418 1.00 98.62 189 LEU A CA 1
ATOM 1432 C C . LEU A 1 189 ? 1.866 -8.939 -13.597 1.00 98.62 189 LEU A C 1
ATOM 1434 O O . LEU A 1 189 ? 3.063 -9.102 -13.812 1.00 98.62 189 LEU A O 1
ATOM 1438 N N . THR A 1 190 ? 0.923 -9.375 -14.436 1.00 98.56 190 THR A N 1
ATOM 1439 C CA . THR A 1 190 ? 1.208 -10.147 -15.657 1.00 98.56 190 THR A CA 1
ATOM 1440 C C . THR A 1 190 ? 2.102 -9.363 -16.621 1.00 98.56 190 THR A C 1
ATOM 1442 O O . THR A 1 190 ? 3.069 -9.898 -17.157 1.00 98.56 190 THR A O 1
ATOM 1445 N N . PHE A 1 191 ? 1.825 -8.071 -16.831 1.00 98.56 191 PHE A N 1
ATOM 1446 C CA . PHE A 1 191 ? 2.649 -7.204 -17.679 1.00 98.56 191 PHE A CA 1
ATOM 1447 C C . PHE A 1 191 ? 4.093 -7.067 -17.165 1.00 98.56 191 PHE A C 1
ATOM 1449 O O . PHE A 1 191 ? 5.031 -6.968 -17.960 1.00 98.56 191 PHE A O 1
ATOM 1456 N N . LEU A 1 192 ? 4.268 -7.064 -15.843 1.00 98.44 192 LEU A N 1
ATOM 1457 C CA . LEU A 1 192 ? 5.566 -7.023 -15.173 1.00 98.44 192 LEU A CA 1
ATOM 1458 C C . LEU A 1 192 ? 6.227 -8.404 -15.036 1.00 98.44 192 LEU A C 1
ATOM 1460 O O . LEU A 1 192 ? 7.306 -8.467 -14.453 1.00 98.44 192 LEU A O 1
ATOM 1464 N N . ASP A 1 193 ? 5.623 -9.464 -15.581 1.00 98.50 193 ASP A N 1
ATOM 1465 C CA . ASP A 1 193 ? 6.073 -10.860 -15.462 1.00 98.50 193 ASP A CA 1
ATOM 1466 C C . ASP A 1 193 ? 6.176 -11.340 -14.002 1.00 98.50 193 ASP A C 1
ATOM 1468 O O . ASP A 1 193 ? 7.109 -12.030 -13.599 1.00 98.50 193 ASP A O 1
ATOM 1472 N N . LEU A 1 194 ? 5.215 -10.911 -13.182 1.00 98.56 194 LEU A N 1
ATOM 1473 C CA . LEU A 1 194 ? 5.097 -11.274 -11.776 1.00 98.56 194 LEU A CA 1
ATOM 1474 C C . LEU A 1 194 ? 3.941 -12.257 -11.559 1.00 98.56 194 LEU A C 1
ATOM 1476 O O . LEU A 1 194 ? 2.855 -12.093 -12.118 1.00 98.56 194 LEU A O 1
ATOM 1480 N N . ASP A 1 195 ? 4.164 -13.254 -10.702 1.00 98.44 195 ASP A N 1
ATOM 1481 C CA . ASP A 1 195 ? 3.188 -14.303 -10.391 1.00 98.44 195 ASP A CA 1
ATOM 1482 C C . ASP A 1 195 ? 1.980 -13.753 -9.603 1.00 98.44 195 ASP A C 1
ATOM 1484 O O . ASP A 1 195 ? 2.050 -13.465 -8.403 1.00 98.44 195 ASP A O 1
ATOM 1488 N N . THR A 1 196 ? 0.837 -13.650 -10.285 1.00 98.19 196 THR A N 1
ATOM 1489 C CA . THR A 1 196 ? -0.430 -13.174 -9.713 1.00 98.19 196 THR A CA 1
ATOM 1490 C C . THR A 1 196 ? -0.919 -14.054 -8.566 1.00 98.19 196 THR A C 1
ATOM 1492 O O . THR A 1 196 ? -1.354 -13.537 -7.533 1.00 98.19 196 THR A O 1
ATOM 1495 N N . LEU A 1 197 ? -0.810 -15.380 -8.693 1.00 97.94 197 LEU A N 1
ATOM 1496 C CA . LEU A 1 197 ? -1.233 -16.313 -7.654 1.00 97.94 197 LEU A CA 1
ATOM 1497 C C . LEU A 1 197 ? -0.364 -16.153 -6.407 1.00 97.94 197 LEU A C 1
ATOM 1499 O O . LEU A 1 197 ? -0.891 -16.129 -5.290 1.00 97.94 197 LEU A O 1
ATOM 1503 N N . LYS A 1 198 ? 0.953 -15.993 -6.577 1.00 98.06 198 LYS A N 1
ATOM 1504 C CA . LYS A 1 198 ? 1.866 -15.739 -5.456 1.00 98.06 198 LYS A CA 1
ATOM 1505 C C . LYS A 1 198 ? 1.523 -14.436 -4.731 1.00 98.06 198 LYS A C 1
ATOM 1507 O O . LYS A 1 198 ? 1.486 -14.424 -3.504 1.00 98.06 198 LYS A O 1
ATOM 1512 N N . TYR A 1 199 ? 1.206 -13.361 -5.452 1.00 98.12 199 TYR A N 1
ATOM 1513 C CA . TYR A 1 199 ? 0.786 -12.104 -4.824 1.00 98.12 199 TYR A CA 1
ATOM 1514 C C . TYR A 1 199 ? -0.491 -12.247 -3.980 1.00 98.12 199 TYR A C 1
ATOM 1516 O O . TYR A 1 199 ? -0.542 -11.744 -2.851 1.00 98.12 199 TYR A O 1
ATOM 1524 N N . HIS A 1 200 ? -1.507 -12.942 -4.503 1.00 96.81 200 HIS A N 1
ATOM 1525 C CA . HIS A 1 200 ? -2.786 -13.129 -3.803 1.00 96.81 200 HIS A CA 1
ATOM 1526 C C . HIS A 1 200 ? -2.690 -14.104 -2.626 1.00 96.81 200 HIS A C 1
ATOM 1528 O O . HIS A 1 200 ? -3.362 -13.909 -1.616 1.00 96.81 200 HIS A O 1
ATOM 1534 N N . THR A 1 201 ? -1.850 -15.137 -2.733 1.00 96.75 201 THR A N 1
ATOM 1535 C CA . THR A 1 201 ? -1.594 -16.090 -1.634 1.00 96.75 201 THR A CA 1
ATOM 1536 C C . THR A 1 201 ? -0.670 -15.515 -0.562 1.00 96.75 201 THR A C 1
ATOM 1538 O O . THR A 1 201 ? -0.777 -15.883 0.608 1.00 96.75 201 THR A O 1
ATOM 1541 N N . GLY A 1 202 ? 0.194 -14.576 -0.944 1.00 96.81 202 GLY A N 1
ATOM 1542 C CA . GLY A 1 202 ? 1.083 -13.846 -0.058 1.00 96.81 202 GLY A CA 1
ATOM 1543 C C . GLY A 1 202 ? 2.465 -14.474 0.117 1.00 96.81 202 GLY A C 1
ATOM 1544 O O . GLY A 1 202 ? 2.862 -15.452 -0.527 1.00 96.81 202 GLY A O 1
ATOM 1545 N N . PHE A 1 203 ? 3.232 -13.852 1.007 1.00 97.62 203 PHE A N 1
ATOM 1546 C CA . PHE A 1 203 ? 4.650 -14.130 1.225 1.00 97.62 203 PHE A CA 1
ATOM 1547 C C . PHE A 1 203 ? 4.863 -14.634 2.647 1.00 97.62 203 PHE A C 1
ATOM 1549 O O . PHE A 1 203 ? 4.327 -14.053 3.592 1.00 97.62 203 PHE A O 1
ATOM 1556 N N . ALA A 1 204 ? 5.645 -15.702 2.802 1.00 95.69 204 ALA A N 1
ATOM 1557 C CA . ALA A 1 204 ? 5.974 -16.239 4.118 1.00 95.69 204 ALA A CA 1
ATOM 1558 C C . ALA A 1 204 ? 7.105 -15.440 4.783 1.00 95.69 204 ALA A C 1
ATOM 1560 O O . ALA A 1 204 ? 7.076 -15.209 5.992 1.00 95.69 204 ALA A O 1
ATOM 1561 N N . THR A 1 205 ? 8.072 -14.987 3.984 1.00 97.00 205 THR A N 1
ATOM 1562 C CA . THR A 1 205 ? 9.289 -14.315 4.451 1.00 97.00 205 THR A CA 1
ATOM 1563 C C . THR A 1 205 ? 9.505 -12.987 3.736 1.00 97.00 205 THR A C 1
ATOM 1565 O O . THR A 1 205 ? 8.961 -12.734 2.655 1.00 97.00 205 THR A O 1
ATOM 1568 N N . MET A 1 206 ? 10.325 -12.116 4.330 1.00 96.31 206 MET A N 1
ATOM 1569 C CA . MET A 1 206 ? 10.762 -10.894 3.645 1.00 96.31 206 MET A CA 1
ATOM 1570 C C . MET A 1 206 ? 11.611 -11.209 2.408 1.00 96.31 206 MET A C 1
ATOM 1572 O O . MET A 1 206 ? 11.541 -10.466 1.436 1.00 96.31 206 MET A O 1
ATOM 1576 N N . ASP A 1 207 ? 12.358 -12.314 2.429 1.00 96.88 207 ASP A N 1
ATOM 1577 C CA . ASP A 1 207 ? 13.161 -12.789 1.300 1.00 96.88 207 ASP A CA 1
ATOM 1578 C C . ASP A 1 207 ? 12.292 -13.110 0.074 1.00 96.88 207 ASP A C 1
ATOM 1580 O O . ASP A 1 207 ? 12.536 -12.582 -1.009 1.00 96.88 207 ASP A O 1
ATOM 1584 N N . GLU A 1 208 ? 11.193 -13.850 0.265 1.00 97.69 208 GLU A N 1
ATOM 1585 C CA . GLU A 1 208 ? 10.228 -14.125 -0.806 1.00 97.69 208 GLU A CA 1
ATOM 1586 C C . GLU A 1 208 ? 9.617 -12.838 -1.376 1.00 97.69 208 GLU A C 1
ATOM 1588 O O . GLU A 1 208 ? 9.478 -12.701 -2.590 1.00 97.69 208 GLU A O 1
ATOM 1593 N N . LEU A 1 209 ? 9.253 -11.884 -0.509 1.00 98.06 209 LEU A N 1
ATOM 1594 C CA . LEU A 1 209 ? 8.691 -10.600 -0.936 1.00 98.06 209 LEU A CA 1
ATOM 1595 C C . LEU A 1 209 ? 9.701 -9.787 -1.761 1.00 98.06 209 LEU A C 1
ATOM 1597 O O . LEU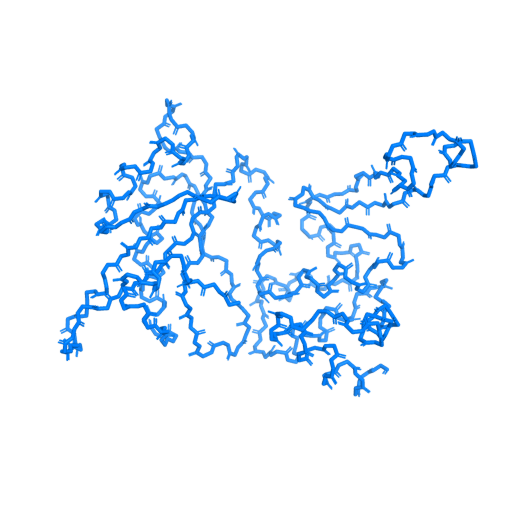 A 1 209 ? 9.335 -9.154 -2.754 1.00 98.06 209 LEU A O 1
ATOM 1601 N N . TYR A 1 210 ? 10.961 -9.769 -1.331 1.00 98.06 210 TYR A N 1
ATOM 1602 C CA . TYR A 1 210 ? 12.032 -9.048 -2.008 1.00 98.06 210 TYR A CA 1
ATOM 1603 C C . TYR A 1 210 ? 12.389 -9.682 -3.348 1.00 98.06 210 TYR A C 1
ATOM 1605 O O . TYR A 1 210 ? 12.429 -8.963 -4.347 1.00 98.06 210 TYR A O 1
ATOM 1613 N N . GLY A 1 211 ? 12.547 -11.007 -3.387 1.00 98.06 211 GLY A N 1
ATOM 1614 C CA . GLY A 1 211 ? 12.755 -11.762 -4.620 1.00 98.06 211 GLY A CA 1
ATOM 1615 C C . GLY A 1 211 ? 11.616 -11.553 -5.613 1.00 98.06 211 GLY A C 1
ATOM 1616 O O . GLY A 1 211 ? 11.864 -11.269 -6.781 1.00 98.06 211 GLY A O 1
ATOM 1617 N N . TYR A 1 212 ? 10.367 -11.571 -5.138 1.00 98.44 212 TYR A N 1
ATOM 1618 C CA . TYR A 1 212 ? 9.203 -11.260 -5.968 1.00 98.44 212 TYR A CA 1
ATOM 1619 C C . TYR A 1 212 ? 9.278 -9.849 -6.564 1.00 98.44 212 TYR A C 1
ATOM 1621 O O . TYR A 1 212 ? 9.079 -9.671 -7.760 1.00 98.44 212 TYR A O 1
ATOM 1629 N N . ALA A 1 213 ? 9.595 -8.830 -5.760 1.00 97.94 213 ALA A N 1
ATOM 1630 C CA . ALA A 1 213 ? 9.672 -7.454 -6.249 1.00 97.94 213 ALA A CA 1
ATOM 1631 C C . ALA A 1 213 ? 10.831 -7.230 -7.239 1.00 97.94 213 ALA A C 1
ATOM 1633 O O . ALA A 1 213 ? 10.663 -6.512 -8.227 1.00 97.94 213 ALA A O 1
ATOM 1634 N N . ALA A 1 214 ? 11.995 -7.824 -6.964 1.00 97.94 214 ALA A N 1
ATOM 1635 C CA . ALA A 1 214 ? 13.191 -7.725 -7.798 1.00 97.94 214 ALA A CA 1
ATOM 1636 C C . ALA A 1 214 ? 13.092 -8.559 -9.089 1.00 97.94 214 ALA A C 1
ATOM 1638 O O . ALA A 1 214 ? 13.733 -8.226 -10.080 1.00 97.94 214 ALA A O 1
ATOM 1639 N N . GLY A 1 215 ? 12.246 -9.595 -9.103 1.00 97.81 215 GLY A N 1
ATOM 1640 C CA . GLY A 1 215 ? 11.995 -10.447 -10.267 1.00 97.81 215 GLY A CA 1
ATOM 1641 C C . GLY A 1 215 ? 11.148 -9.811 -11.373 1.00 97.81 215 GLY A C 1
ATOM 1642 O O . GLY A 1 215 ? 10.940 -10.439 -12.406 1.00 97.81 215 GLY A O 1
ATOM 1643 N N . ALA A 1 216 ? 10.654 -8.580 -11.197 1.00 98.38 216 ALA A N 1
ATOM 1644 C CA . ALA A 1 216 ? 9.849 -7.918 -12.221 1.00 98.38 216 ALA A CA 1
ATOM 1645 C C . ALA A 1 216 ? 10.658 -7.678 -13.512 1.00 98.38 216 ALA A C 1
ATOM 1647 O O . ALA A 1 216 ? 11.775 -7.164 -13.471 1.00 98.38 216 ALA A O 1
ATOM 1648 N N . LYS A 1 217 ? 10.051 -7.931 -14.679 1.00 97.31 217 LYS A N 1
ATOM 1649 C CA . LYS A 1 217 ? 10.661 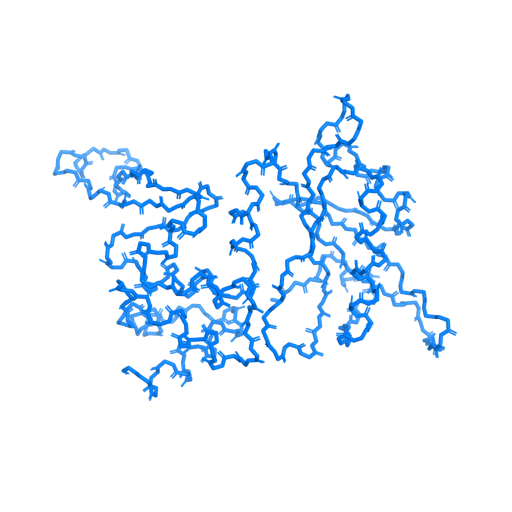-7.858 -16.025 1.00 97.31 217 LYS A CA 1
ATOM 1650 C C . LYS A 1 217 ? 11.485 -6.601 -16.323 1.00 97.31 217 LYS A C 1
ATOM 1652 O O . LYS A 1 217 ? 12.435 -6.652 -17.099 1.00 97.31 217 LYS A O 1
ATOM 1657 N N . PHE A 1 218 ? 11.096 -5.458 -15.761 1.00 97.25 218 PHE A N 1
ATOM 1658 C CA . PHE A 1 218 ? 11.736 -4.159 -16.001 1.00 97.25 218 PHE A CA 1
ATOM 1659 C C . PHE A 1 218 ? 12.441 -3.597 -14.765 1.00 97.25 218 PHE A C 1
ATOM 1661 O O . PHE A 1 218 ? 12.631 -2.382 -14.665 1.00 97.25 218 PHE A O 1
ATOM 1668 N N . PHE A 1 219 ? 12.743 -4.454 -13.793 1.00 97.75 219 PHE A N 1
ATOM 1669 C CA . PHE A 1 219 ? 13.413 -4.062 -12.568 1.00 97.75 219 PHE A CA 1
ATOM 1670 C C . PHE A 1 219 ? 14.879 -3.708 -12.844 1.00 97.75 219 PHE A C 1
ATOM 1672 O O . PHE A 1 219 ? 15.630 -4.505 -13.398 1.00 97.75 219 PHE A O 1
ATOM 1679 N N . ASP A 1 220 ? 15.295 -2.514 -12.424 1.00 96.81 220 ASP A N 1
ATOM 1680 C CA . ASP A 1 220 ? 16.684 -2.065 -12.475 1.00 96.81 220 ASP A CA 1
ATOM 1681 C C . ASP A 1 220 ? 17.211 -1.758 -11.065 1.00 96.81 220 ASP A C 1
ATOM 1683 O O . ASP A 1 220 ? 16.885 -0.726 -10.456 1.00 96.81 220 ASP A O 1
ATOM 1687 N N . ALA A 1 221 ? 18.080 -2.648 -10.576 1.00 95.50 221 ALA A N 1
ATOM 1688 C CA . ALA A 1 221 ? 18.783 -2.514 -9.304 1.00 95.50 221 ALA A CA 1
ATOM 1689 C C . ALA A 1 221 ? 19.670 -1.254 -9.243 1.00 95.50 221 ALA A C 1
ATOM 1691 O O . ALA A 1 221 ? 19.823 -0.657 -8.174 1.00 95.50 221 ALA A O 1
ATOM 1692 N N . GLY A 1 222 ? 20.182 -0.777 -10.383 1.00 93.56 222 GLY A N 1
ATOM 1693 C CA . GLY A 1 222 ? 21.024 0.415 -10.469 1.00 93.56 222 GLY A CA 1
ATOM 1694 C C . GLY A 1 222 ? 20.329 1.688 -9.981 1.00 93.56 222 GLY A C 1
ATOM 1695 O O . GLY A 1 222 ? 20.981 2.567 -9.422 1.00 93.56 222 GLY A O 1
ATOM 1696 N N . TH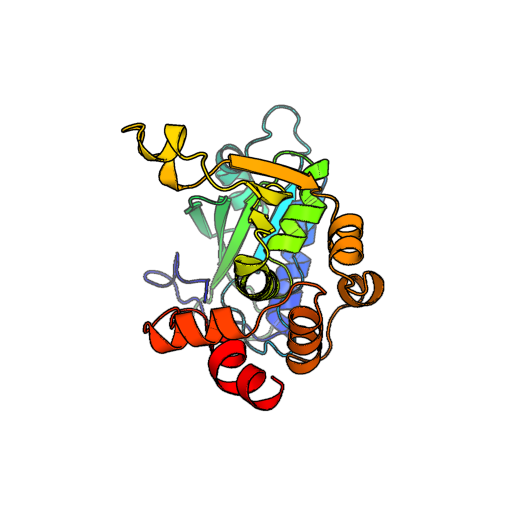R A 1 223 ? 18.995 1.769 -10.080 1.00 91.44 223 THR A N 1
ATOM 1697 C CA . THR A 1 223 ? 18.241 2.909 -9.522 1.00 91.44 223 THR A CA 1
ATOM 1698 C C . THR A 1 223 ? 18.385 2.994 -7.997 1.00 91.44 223 THR A C 1
ATOM 1700 O O . THR A 1 223 ? 18.393 4.085 -7.427 1.00 91.44 223 THR A O 1
ATOM 1703 N N . PHE A 1 224 ? 18.502 1.855 -7.309 1.00 93.19 224 PHE A N 1
ATOM 1704 C CA . PHE A 1 224 ? 18.694 1.832 -5.860 1.00 93.19 224 PHE A CA 1
ATOM 1705 C C . PHE A 1 224 ? 20.109 2.251 -5.478 1.00 93.19 224 PHE A C 1
ATOM 1707 O O . PHE A 1 224 ? 20.256 3.024 -4.532 1.00 93.19 224 PHE A O 1
ATOM 1714 N N . ALA A 1 225 ? 21.119 1.804 -6.230 1.00 89.12 225 ALA A N 1
ATOM 1715 C CA . ALA A 1 225 ? 22.508 2.205 -6.023 1.00 89.12 225 ALA A CA 1
ATOM 1716 C C . ALA A 1 225 ? 22.674 3.730 -6.125 1.00 89.12 225 ALA A C 1
ATOM 1718 O O . ALA A 1 225 ? 23.246 4.338 -5.222 1.00 89.12 225 ALA A O 1
ATOM 1719 N N . ASP A 1 226 ? 22.079 4.360 -7.146 1.00 89.12 226 ASP A N 1
ATOM 1720 C CA . ASP A 1 226 ? 22.081 5.822 -7.303 1.00 89.12 226 ASP A CA 1
ATOM 1721 C C . ASP A 1 226 ? 21.444 6.532 -6.102 1.00 89.12 226 ASP A C 1
ATOM 1723 O O . ASP A 1 226 ? 21.987 7.504 -5.574 1.00 89.12 226 ASP A O 1
ATOM 1727 N N . ILE A 1 227 ? 20.279 6.046 -5.655 1.00 87.88 227 ILE A N 1
ATOM 1728 C CA . ILE A 1 227 ? 19.566 6.625 -4.510 1.00 87.88 227 ILE A CA 1
ATOM 1729 C C . ILE A 1 227 ? 20.414 6.490 -3.246 1.00 87.88 227 ILE A C 1
ATOM 1731 O O . ILE A 1 227 ? 20.540 7.458 -2.501 1.00 87.88 227 ILE A O 1
ATOM 1735 N N . VAL A 1 228 ? 20.999 5.318 -3.006 1.00 87.69 228 VAL A N 1
ATOM 1736 C CA . VAL A 1 228 ? 21.844 5.051 -1.838 1.00 87.69 228 VAL A CA 1
ATOM 1737 C C . VAL A 1 228 ? 23.099 5.930 -1.852 1.00 87.69 228 VAL A C 1
ATOM 1739 O O . VAL A 1 228 ? 23.414 6.539 -0.828 1.00 87.69 228 VAL A O 1
ATOM 1742 N N . ALA A 1 229 ? 23.772 6.052 -3.000 1.00 86.38 229 ALA A N 1
ATOM 1743 C CA . ALA A 1 229 ? 24.953 6.899 -3.177 1.00 86.38 229 ALA A CA 1
ATOM 1744 C C . ALA A 1 229 ? 24.632 8.392 -2.997 1.00 86.38 229 ALA A C 1
ATOM 1746 O O . ALA A 1 229 ? 25.416 9.131 -2.405 1.00 86.38 229 ALA A O 1
ATOM 1747 N N . GLY A 1 230 ? 23.448 8.827 -3.435 1.00 83.62 230 GLY A N 1
ATOM 1748 C CA . GLY A 1 230 ? 22.941 10.186 -3.234 1.00 83.62 230 GLY A CA 1
ATOM 1749 C C . GLY A 1 230 ? 22.438 10.489 -1.815 1.00 83.62 230 GLY A C 1
ATOM 1750 O O . GLY A 1 230 ? 21.819 11.533 -1.613 1.00 83.62 230 GLY A O 1
ATOM 1751 N N . GLY A 1 231 ? 22.634 9.591 -0.838 1.00 76.50 231 GLY A N 1
ATOM 1752 C CA . GLY A 1 231 ? 22.144 9.762 0.540 1.00 76.50 231 GLY A CA 1
ATOM 1753 C C . GLY A 1 231 ? 20.620 9.633 0.680 1.00 76.50 231 GLY A C 1
ATOM 1754 O O . GLY A 1 231 ? 20.010 10.169 1.606 1.00 76.50 231 GLY A O 1
ATOM 1755 N N . GLY A 1 232 ? 19.969 8.970 -0.272 1.00 69.06 232 GLY A N 1
ATOM 1756 C CA . GLY A 1 232 ? 18.523 8.859 -0.372 1.00 69.06 232 GLY A CA 1
ATOM 1757 C C . GLY A 1 232 ? 17.895 7.729 0.459 1.00 69.06 232 GLY A C 1
ATOM 1758 O O . GLY A 1 232 ? 18.387 6.610 0.528 1.00 69.06 232 GLY A O 1
ATOM 1759 N N . ARG A 1 233 ? 16.711 8.051 1.006 1.00 66.19 233 ARG A N 1
ATOM 1760 C CA . ARG A 1 233 ? 15.680 7.201 1.655 1.00 66.19 233 ARG A CA 1
ATOM 1761 C C . ARG A 1 233 ? 16.069 6.393 2.906 1.00 66.19 233 ARG A C 1
ATOM 1763 O O . ARG A 1 233 ? 15.692 5.235 3.043 1.00 66.19 233 ARG A O 1
ATOM 1770 N N . ASP A 1 234 ? 16.555 7.089 3.929 1.00 62.12 234 ASP A N 1
ATOM 1771 C CA . ASP A 1 234 ? 16.758 6.532 5.284 1.00 62.12 234 ASP A CA 1
ATOM 1772 C C . ASP A 1 234 ? 15.497 6.462 6.180 1.00 62.12 234 ASP A C 1
ATOM 1774 O O . ASP A 1 234 ? 15.575 6.143 7.362 1.00 62.12 234 ASP A O 1
ATOM 1778 N N . LYS A 1 235 ? 14.292 6.758 5.666 1.00 68.50 235 LYS A N 1
ATOM 1779 C CA . LYS A 1 235 ? 13.080 6.892 6.515 1.00 68.50 235 LYS A CA 1
ATOM 1780 C C . LYS A 1 235 ? 12.219 5.631 6.638 1.00 68.50 235 LYS A C 1
ATOM 1782 O O . LYS A 1 235 ? 11.267 5.622 7.420 1.00 68.50 235 LYS A O 1
ATOM 1787 N N . ARG A 1 236 ? 12.478 4.593 5.840 1.00 79.31 236 ARG A N 1
ATOM 1788 C CA . ARG A 1 236 ? 11.622 3.399 5.763 1.00 79.31 236 ARG A CA 1
ATOM 1789 C C . ARG A 1 236 ? 12.438 2.133 6.010 1.00 79.31 236 ARG A C 1
ATOM 1791 O O . ARG A 1 236 ? 13.138 1.711 5.097 1.00 79.31 236 ARG A O 1
ATOM 1798 N N . PRO A 1 237 ? 12.338 1.518 7.202 1.00 85.12 237 PRO A N 1
ATOM 1799 C CA . PRO A 1 237 ? 13.185 0.385 7.572 1.00 85.12 237 PRO A CA 1
ATOM 1800 C C . PRO A 1 237 ? 13.145 -0.778 6.572 1.00 85.12 237 PRO A C 1
ATOM 1802 O O . PRO A 1 237 ? 14.195 -1.279 6.191 1.00 85.12 237 PRO A O 1
ATOM 1805 N N . ASN A 1 238 ? 11.960 -1.158 6.078 1.00 87.12 238 ASN A N 1
ATOM 1806 C CA . ASN A 1 238 ? 11.831 -2.276 5.134 1.00 87.12 238 ASN A CA 1
ATOM 1807 C C . ASN A 1 238 ? 12.458 -1.963 3.769 1.00 87.12 238 ASN A C 1
ATOM 1809 O O . ASN A 1 238 ? 13.087 -2.840 3.179 1.00 87.12 238 ASN A O 1
ATOM 1813 N N . TRP A 1 239 ? 12.316 -0.730 3.271 1.00 89.81 239 TRP A N 1
ATOM 1814 C CA . TRP A 1 239 ? 13.006 -0.284 2.058 1.00 89.81 239 TRP A CA 1
ATOM 1815 C C . TRP A 1 239 ? 14.528 -0.232 2.251 1.00 89.81 239 TRP A C 1
ATOM 1817 O O . TRP A 1 239 ? 15.265 -0.643 1.363 1.00 89.81 239 TRP A O 1
ATOM 1827 N N . VAL A 1 240 ? 14.998 0.244 3.409 1.00 89.69 240 VAL A N 1
ATOM 1828 C CA . VAL A 1 240 ? 16.431 0.323 3.734 1.00 89.69 240 VAL A CA 1
ATOM 1829 C C . VAL A 1 240 ? 17.049 -1.073 3.776 1.00 89.69 240 VAL A C 1
ATOM 1831 O O . VAL A 1 240 ? 18.056 -1.293 3.108 1.00 89.69 240 VAL A O 1
ATOM 1834 N N . ARG A 1 241 ? 16.409 -2.022 4.473 1.00 92.19 241 ARG A N 1
ATOM 1835 C CA . ARG A 1 241 ? 16.822 -3.433 4.507 1.00 92.19 241 ARG A CA 1
ATOM 1836 C C . ARG A 1 241 ? 16.900 -4.024 3.098 1.00 92.19 241 ARG A C 1
ATOM 1838 O O . ARG A 1 241 ? 17.896 -4.647 2.750 1.00 92.19 241 ARG A O 1
ATOM 1845 N N . PHE A 1 242 ? 15.897 -3.771 2.254 1.00 94.81 242 PHE A N 1
ATOM 1846 C CA . PHE A 1 242 ? 15.937 -4.203 0.856 1.00 94.81 242 PHE A CA 1
ATOM 1847 C C . PHE A 1 242 ? 17.141 -3.616 0.108 1.00 94.81 242 PHE A C 1
ATOM 1849 O O . PHE A 1 242 ? 17.952 -4.355 -0.432 1.00 94.81 242 PHE A O 1
ATOM 1856 N N . ALA A 1 243 ? 17.268 -2.289 0.086 1.00 93.50 243 ALA A N 1
ATOM 1857 C CA . ALA A 1 243 ? 18.208 -1.593 -0.788 1.00 93.50 243 ALA A CA 1
ATOM 1858 C C . ALA A 1 243 ? 19.672 -1.705 -0.338 1.00 93.50 243 ALA A C 1
ATOM 1860 O O . ALA A 1 243 ? 20.565 -1.732 -1.181 1.00 93.50 243 ALA A O 1
ATOM 1861 N N . ARG A 1 244 ? 19.925 -1.715 0.977 1.00 92.06 244 ARG A N 1
ATOM 1862 C CA . ARG A 1 244 ? 21.281 -1.670 1.545 1.00 92.06 244 ARG A CA 1
ATOM 1863 C C . ARG A 1 244 ? 21.812 -3.032 1.976 1.00 92.06 244 ARG A C 1
ATOM 1865 O O . ARG A 1 244 ? 23.025 -3.186 2.040 1.00 92.06 244 ARG A O 1
ATOM 1872 N N . GLU A 1 245 ? 20.938 -3.987 2.291 1.00 93.31 245 GLU A N 1
ATOM 1873 C CA . GLU A 1 245 ? 21.354 -5.294 2.815 1.00 93.31 245 GLU A CA 1
ATOM 1874 C C . GLU A 1 245 ? 21.037 -6.416 1.829 1.00 93.31 245 GLU A C 1
ATOM 1876 O O . GLU A 1 245 ? 21.945 -7.145 1.441 1.00 93.31 245 GLU A O 1
ATOM 1881 N N . TRP A 1 246 ? 19.776 -6.547 1.406 1.00 96.50 246 TRP A N 1
ATOM 1882 C CA . TRP A 1 246 ? 19.331 -7.684 0.595 1.00 96.50 246 TRP A CA 1
ATOM 1883 C C . TRP A 1 246 ? 19.775 -7.579 -0.870 1.00 96.50 246 TRP A C 1
ATOM 1885 O O . TRP A 1 246 ? 20.396 -8.501 -1.393 1.00 96.50 246 TRP A O 1
ATOM 1895 N N . LEU A 1 247 ? 19.500 -6.448 -1.526 1.00 95.50 247 LEU A N 1
ATOM 1896 C CA . LEU A 1 247 ? 19.722 -6.263 -2.963 1.00 95.50 247 LEU A CA 1
ATOM 1897 C C . LEU A 1 247 ? 21.195 -6.442 -3.388 1.00 95.50 247 LEU A C 1
ATOM 1899 O O . LEU A 1 247 ? 21.412 -7.174 -4.349 1.00 95.50 247 LEU A O 1
ATOM 1903 N N . PRO A 1 248 ? 22.207 -5.897 -2.675 1.00 94.19 248 PRO A N 1
ATOM 1904 C CA . PRO A 1 248 ? 23.619 -6.064 -3.051 1.00 94.19 248 PRO A CA 1
ATOM 1905 C C . PRO A 1 248 ? 24.147 -7.505 -2.988 1.00 94.19 248 PRO A C 1
ATOM 1907 O O . PRO A 1 248 ? 25.248 -7.774 -3.456 1.00 94.19 248 PRO A O 1
ATOM 1910 N N . GLN A 1 249 ? 23.413 -8.421 -2.350 1.00 94.50 249 GLN A N 1
ATOM 1911 C CA . GLN A 1 249 ? 23.789 -9.836 -2.255 1.00 94.50 249 GLN A CA 1
ATOM 1912 C C . GLN A 1 249 ? 23.180 -10.681 -3.385 1.00 94.50 249 GLN A C 1
ATOM 1914 O O . GLN A 1 249 ? 23.561 -11.838 -3.542 1.00 94.50 249 GLN A O 1
ATOM 1919 N N . HIS A 1 250 ? 22.242 -10.119 -4.155 1.00 92.94 250 HIS A N 1
ATOM 1920 C CA . HIS A 1 250 ? 21.441 -10.843 -5.147 1.00 92.94 250 HIS A CA 1
ATOM 1921 C C . HIS A 1 250 ? 21.521 -10.241 -6.563 1.00 92.94 250 HIS A C 1
ATOM 1923 O O . HIS A 1 250 ? 21.058 -10.884 -7.504 1.00 92.94 250 HIS A O 1
ATOM 1929 N N . HIS A 1 251 ? 22.095 -9.039 -6.726 1.00 83.00 251 HIS A N 1
ATOM 1930 C CA . HIS A 1 251 ? 22.246 -8.321 -7.999 1.00 83.00 251 HIS A CA 1
ATOM 1931 C C . HIS A 1 251 ? 23.587 -7.593 -8.107 1.00 83.00 251 HIS A C 1
ATOM 1933 O O . HIS A 1 251 ? 24.081 -7.108 -7.064 1.00 83.00 251 HIS A O 1
#

Organism: NCBI:txid1176127